Protein 5YLG (pdb70)

Foldseek 3Di:
DDKDFDAPPDFLVVLQVVLVHDSVVQVVQAPNDDRVDDDGGDMGDDD/DKDFDDPPDALCVLQVVQVHDSVVQCVQAVPDDRVDDDGGDMGDPHD/DKDFDAPPDALVVLCVVLVHDSVVQCVQPPPDDRVDDDGGDMGDRD/DDKDFDDPPDFLVVLQVVVVHDSVQQCVQVPPDDRVDDDGGDMGDPHD

Sequence (188 aa):
CTTYTIKSGDTCYAISQARGISLSDFESWNAGIDCNNLQIGQVVCVSTTYTIKSGDTCYAISQQARGISLSDFESSWNAGIDCNNLQIGQVVCVSKTTYTIKSGDTCYAISQARGISLSSDFESWNAGIDCNNLQIGQVVCVSCTTYTIKSSGDTCYAISQARGISSLSDFESWNAGIDCNNLQIGQVVCVSK

Radius of gyration: 17.96 Å; Cα contacts (8 Å, |Δi|>4): 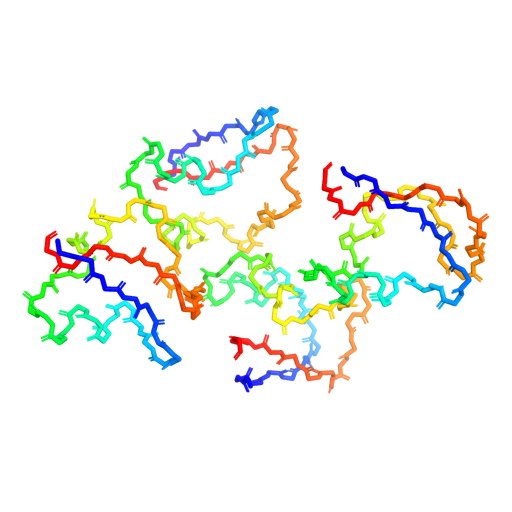359; chains: 4; bounding box: 36×34×57 Å

Structure (mmCIF, N/CA/C/O backbone):
data_5YLG
#
_entry.id   5YLG
#
_cell.length_a   38.839
_cell.length_b   50.125
_cell.length_c   92.362
_cell.angle_alpha   90.00
_cell.angle_beta   90.00
_cell.angle_gamma   90.00
#
_symmetry.space_group_name_H-M   'P 21 21 21'
#
loop_
_entity.id
_entity.type
_entity.pdbx_description
1 polymer 'Chitinase A'
2 non-polymer 'ZINC ION'
3 non-polymer 1,2-ETHANEDIOL
4 water water
#
loop_
_atom_site.group_PDB
_atom_site.id
_atom_site.type_symbol
_atom_site.label_atom_id
_atom_site.label_alt_id
_atom_site.label_comp_id
_atom_site.label_asym_id
_atom_site.label_entity_id
_atom_site.label_seq_id
_atom_site.pdbx_PDB_ins_code
_atom_site.Cartn_x
_atom_site.Cartn_y
_atom_site.Cartn_z
_atom_site.occupancy
_atom_site.B_iso_or_equiv
_atom_site.auth_seq_id
_atom_site.auth_comp_id
_atom_site.auth_asym_id
_atom_site.auth_atom_id
_atom_site.pdbx_PDB_model_num
ATOM 1 N N . CYS A 1 2 ? -7.708 -7.546 13.197 1.00 33.11 2 CYS A N 1
ATOM 2 C CA . CYS A 1 2 ? -6.876 -8.632 12.624 1.00 28.07 2 CYS A CA 1
ATOM 3 C C . CYS A 1 2 ? -5.463 -8.091 12.349 1.00 22.73 2 CYS A C 1
ATOM 4 O O . CYS A 1 2 ? -5.340 -7.088 11.673 1.00 30.79 2 CYS A O 1
ATOM 7 N N . THR A 1 3 ? -4.458 -8.742 12.913 1.00 21.73 3 THR A N 1
ATOM 8 C CA . THR A 1 3 ? -3.092 -8.562 12.394 1.00 18.25 3 THR A CA 1
ATOM 9 C C . THR A 1 3 ? -2.941 -9.156 10.994 1.00 17.77 3 THR A C 1
ATOM 10 O O . THR A 1 3 ? -3.134 -10.372 10.771 1.00 16.64 3 THR A O 1
ATOM 14 N N . THR A 1 4 ? -2.553 -8.335 10.065 1.00 13.85 4 THR A N 1
ATOM 15 C CA . THR A 1 4 ? -2.345 -8.748 8.685 1.00 14.30 4 THR A CA 1
ATOM 16 C C . THR A 1 4 ? -0.938 -9.200 8.333 1.00 12.66 4 THR A C 1
ATOM 17 O O . THR A 1 4 ? 0.061 -8.846 8.947 1.00 13.04 4 THR A O 1
ATOM 21 N N . TYR A 1 5 ? -0.863 -10.091 7.330 1.00 10.76 5 TYR A N 1
ATOM 22 C CA . TYR A 1 5 ? 0.369 -10.666 6.772 1.00 9.72 5 TYR A CA 1
ATOM 23 C C . TYR A 1 5 ? 0.187 -10.800 5.309 1.00 10.30 5 TYR A C 1
ATOM 24 O O . TYR A 1 5 ? -0.891 -11.231 4.853 1.00 10.10 5 TYR A O 1
ATOM 33 N N . THR A 1 6 ? 1.196 -10.502 4.510 1.00 9.21 6 THR A N 1
ATOM 34 C CA . THR A 1 6 ? 1.116 -10.619 3.041 1.00 9.56 6 THR A CA 1
ATOM 35 C C . THR A 1 6 ? 1.867 -11.845 2.530 1.00 9.19 6 THR A C 1
ATOM 36 O O . THR A 1 6 ? 3.037 -12.086 2.842 1.00 9.91 6 THR A O 1
ATOM 40 N N . ILE A 1 7 ? 1.171 -12.705 1.811 1.00 8.43 7 ILE A N 1
ATOM 41 C CA . ILE A 1 7 ? 1.722 -13.966 1.268 1.00 10.42 7 ILE A CA 1
ATOM 42 C C . ILE A 1 7 ? 2.914 -13.652 0.351 1.00 9.65 7 ILE A C 1
ATOM 43 O O . ILE A 1 7 ? 2.798 -12.886 -0.629 1.00 11.37 7 ILE A O 1
ATOM 48 N N . LYS A 1 8 ? 3.994 -14.384 0.566 1.00 12.76 8 LYS A N 1
ATOM 49 C CA . LYS A 1 8 ? 5.230 -14.290 -0.269 1.00 13.42 8 LYS A CA 1
ATOM 50 C C . LYS A 1 8 ? 5.482 -15.706 -0.861 1.00 13.96 8 LYS A C 1
ATOM 51 O O . LYS A 1 8 ? 4.890 -16.691 -0.464 1.00 12.80 8 LYS A O 1
ATOM 53 N N . SER A 1 9 ? 6.391 -15.748 -1.843 1.00 15.72 9 SER A N 1
ATOM 54 C CA . SER A 1 9 ? 6.754 -16.972 -2.526 1.00 17.78 9 SER A CA 1
ATOM 55 C C . SER A 1 9 ? 7.040 -18.125 -1.595 1.00 14.40 9 SER A C 1
ATOM 56 O O . SER A 1 9 ? 7.865 -18.022 -0.717 1.00 15.70 9 SER A O 1
ATOM 59 N N . GLY A 1 10 ? 6.350 -19.233 -1.823 1.00 13.96 10 GLY A N 1
ATOM 60 C CA . GLY A 1 10 ? 6.630 -20.410 -1.043 1.00 15.87 10 GLY A CA 1
ATOM 61 C C . GLY A 1 10 ? 5.894 -20.527 0.268 1.00 14.02 10 GLY A C 1
ATOM 62 O O . GLY A 1 10 ? 5.930 -21.536 0.903 1.00 14.85 10 GLY A O 1
ATOM 63 N N . ASP A 1 11 ? 5.223 -19.450 0.713 1.00 11.72 11 ASP A N 1
ATOM 64 C CA . ASP A 1 11 ? 4.471 -19.528 1.935 1.00 11.06 11 ASP A CA 1
ATOM 65 C C . ASP A 1 11 ? 3.330 -20.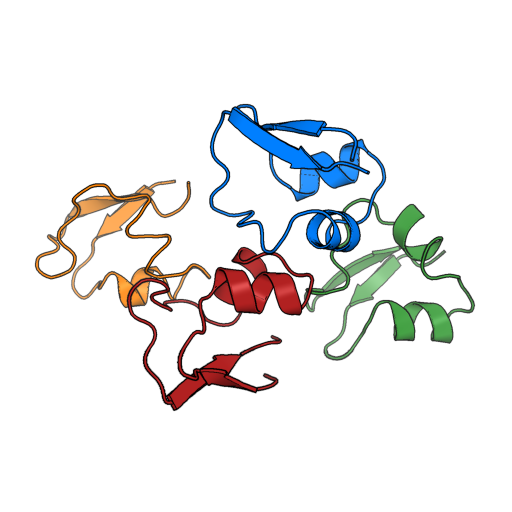571 1.820 1.00 11.06 11 ASP A C 1
ATOM 66 O O . ASP A 1 11 ? 2.690 -20.769 0.796 1.00 12.43 11 ASP A O 1
ATOM 71 N N . THR A 1 12 ? 3.062 -21.154 2.952 1.00 10.56 12 THR A N 1
ATOM 72 C CA . THR A 1 12 ? 1.872 -22.068 3.049 1.00 10.18 12 THR A CA 1
ATOM 73 C C . THR A 1 12 ? 1.098 -21.632 4.300 1.00 10.26 12 THR A C 1
ATOM 74 O O . THR A 1 12 ? 1.630 -21.069 5.265 1.00 10.23 12 THR A O 1
ATOM 78 N N . CYS A 1 13 ? -0.202 -21.972 4.341 1.00 9.68 13 CYS A N 1
ATOM 79 C CA . CYS A 1 13 ? -0.965 -21.722 5.561 1.00 9.35 13 CYS A CA 1
ATOM 80 C C . CYS A 1 13 ? -0.460 -22.473 6.727 1.00 9.01 13 CYS A C 1
ATOM 81 O O . CYS A 1 13 ? -0.420 -21.940 7.842 1.00 9.44 13 CYS A O 1
ATOM 84 N N . TYR A 1 14 ? -0.022 -23.737 6.546 1.00 9.97 14 TYR A N 1
ATOM 85 C CA . TYR A 1 14 ? 0.551 -24.502 7.627 1.00 10.05 14 TYR A CA 1
ATOM 86 C C . TYR A 1 14 ? 1.804 -23.806 8.186 1.00 11.12 14 TYR A C 1
ATOM 87 O O . TYR A 1 14 ? 1.936 -23.641 9.387 1.00 11.42 14 TYR A O 1
ATOM 96 N N . ALA A 1 15 ? 2.685 -23.374 7.281 1.00 11.77 15 ALA A N 1
ATOM 97 C CA . ALA A 1 15 ? 3.926 -22.816 7.786 1.00 11.75 15 ALA A CA 1
ATOM 98 C C . ALA A 1 15 ? 3.749 -21.497 8.439 1.00 11.62 15 ALA A C 1
ATOM 99 O O . ALA A 1 15 ? 4.363 -21.178 9.490 1.00 12.29 15 ALA A O 1
ATOM 101 N N . ILE A 1 16 ? 2.818 -20.649 7.970 1.00 10.81 16 ILE A N 1
ATOM 102 C CA . ILE A 1 16 ? 2.451 -19.404 8.622 1.00 11.38 16 ILE A CA 1
ATOM 103 C C . ILE A 1 16 ? 1.926 -19.682 10.023 1.00 11.26 16 ILE A C 1
ATOM 104 O O . ILE A 1 16 ? 2.293 -19.008 11.032 1.00 13.92 16 ILE A O 1
ATOM 109 N N . SER A 1 17 ? 1.025 -20.662 10.111 1.00 11.40 17 SER A N 1
ATOM 110 C CA . SER A 1 17 ? 0.442 -20.986 11.397 1.00 11.84 17 SER A CA 1
ATOM 111 C C . SER A 1 17 ? 1.513 -21.504 12.382 1.00 12.10 17 SER A C 1
ATOM 112 O O . SER A 1 17 ? 1.594 -21.056 13.545 1.00 12.12 17 SER A O 1
ATOM 115 N N . GLN A 1 18 ? 2.325 -22.445 11.934 1.00 12.34 18 GLN A N 1
ATOM 116 C CA . GLN A 1 18 ? 3.422 -23.072 12.756 1.00 14.32 18 GLN A CA 1
ATOM 117 C C . GLN A 1 18 ? 4.337 -21.937 13.239 1.00 16.17 18 GLN A C 1
ATOM 118 O O . GLN A 1 18 ? 4.640 -21.963 14.435 1.00 17.75 18 GLN A O 1
ATOM 120 N N . ALA A 1 19 ? 4.746 -21.002 12.367 1.00 14.73 19 ALA A N 1
ATOM 121 C CA . ALA A 1 19 ? 5.670 -19.918 12.724 1.00 17.74 19 ALA A CA 1
ATOM 122 C C . ALA A 1 19 ? 5.129 -19.065 13.793 1.00 20.08 19 ALA A C 1
ATOM 123 O O . ALA A 1 19 ? 5.900 -18.574 14.620 1.00 19.66 19 ALA A O 1
ATOM 125 N N . ARG A 1 20 ? 3.821 -18.883 13.844 1.00 18.03 20 ARG A N 1
ATOM 126 C CA . ARG A 1 20 ? 3.152 -18.019 14.796 1.00 18.30 20 ARG A CA 1
ATOM 127 C C . ARG A 1 20 ? 2.610 -18.721 16.000 1.00 16.35 20 ARG A C 1
ATOM 128 O O . ARG A 1 20 ? 2.054 -18.078 16.888 1.00 17.35 20 ARG A O 1
ATOM 130 N N . GLY A 1 21 ? 2.781 -20.029 16.023 1.00 16.29 21 GLY A N 1
ATOM 131 C CA . GLY A 1 21 ? 2.329 -20.793 17.149 1.00 16.13 21 GLY A CA 1
ATOM 132 C C . GLY A 1 21 ? 0.857 -20.862 17.251 1.00 17.50 21 GLY A C 1
ATOM 133 O O . GLY A 1 21 ? 0.320 -20.922 18.360 1.00 20.65 21 GLY A O 1
ATOM 134 N N . ILE A 1 22 ? 0.183 -20.873 16.118 1.00 15.68 22 ILE A N 1
ATOM 135 C CA . ILE A 1 22 ? -1.282 -20.973 16.122 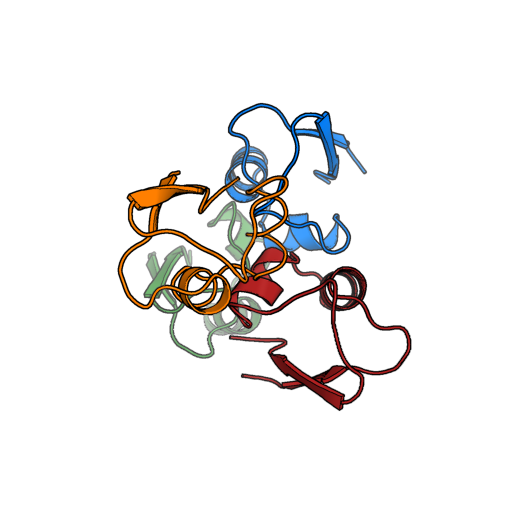1.00 17.10 22 ILE A CA 1
ATOM 136 C C . ILE A 1 22 ? -1.700 -22.255 15.437 1.00 16.24 22 ILE A C 1
ATOM 137 O O . ILE A 1 22 ? -0.971 -22.827 14.664 1.00 13.04 22 ILE A O 1
ATOM 142 N N . SER A 1 23 ? -2.904 -22.713 15.715 1.00 12.42 23 SER A N 1
ATOM 143 C CA . SER A 1 23 ? -3.440 -23.844 14.966 1.00 11.25 23 SER A CA 1
ATOM 144 C C . SER A 1 23 ? -3.805 -23.384 13.546 1.00 10.15 23 SER A C 1
ATOM 145 O O . SER A 1 23 ? -4.262 -22.280 13.323 1.00 9.12 23 SER A O 1
ATOM 148 N N . LEU A 1 24 ? -3.701 -24.302 12.577 1.00 8.97 24 LEU A N 1
ATOM 149 C CA . LEU A 1 24 ? -4.234 -24.055 11.231 1.00 8.72 24 LEU A CA 1
ATOM 150 C C . LEU A 1 24 ? -5.766 -23.902 11.232 1.00 8.22 24 LEU A C 1
ATOM 151 O O . LEU A 1 24 ? -6.298 -23.086 10.494 1.00 8.17 24 LEU A O 1
ATOM 156 N N . SER A 1 25 ? -6.454 -24.608 12.125 1.00 8.62 25 SER A N 1
ATOM 157 C CA . SER A 1 25 ? -7.889 -24.405 12.227 1.00 9.00 25 SER A CA 1
ATOM 158 C C . SER A 1 25 ? -8.254 -23.003 12.761 1.00 8.78 25 SER A C 1
ATOM 159 O O . SER A 1 25 ? -9.158 -22.385 12.220 1.00 9.87 25 SER A O 1
ATOM 162 N N . ASP A 1 26 ? -7.496 -22.482 13.717 1.00 8.46 26 ASP A N 1
ATOM 163 C CA . ASP A 1 26 ? -7.769 -21.151 14.174 1.00 8.86 26 ASP A CA 1
ATOM 164 C C . ASP A 1 26 ? -7.513 -20.170 13.024 1.00 9.28 26 ASP A C 1
ATOM 165 O O . ASP A 1 26 ? -8.302 -19.251 12.761 1.00 8.49 26 ASP A O 1
ATOM 170 N N . PHE A 1 27 ? -6.390 -20.329 12.351 1.00 8.62 27 PHE A N 1
ATOM 171 C CA . PHE A 1 27 ? -6.088 -19.488 11.213 1.00 8.89 27 PHE A CA 1
ATOM 172 C C . PHE A 1 27 ? -7.184 -19.512 10.191 1.00 8.00 27 PHE A C 1
ATOM 173 O O . PHE A 1 27 ? -7.611 -18.489 9.672 1.00 9.21 27 PHE A O 1
ATOM 181 N N . GLU A 1 28 ? -7.695 -20.676 9.862 1.00 9.06 28 GLU A N 1
ATOM 182 C CA . GLU A 1 28 ? -8.754 -20.734 8.936 1.00 9.34 28 GLU A CA 1
ATOM 183 C C . GLU A 1 28 ? -10.013 -19.992 9.398 1.00 9.90 28 GLU A C 1
ATOM 184 O O . GLU A 1 28 ? -10.675 -19.318 8.619 1.00 10.48 28 GLU A O 1
ATOM 190 N N . SER A 1 29 ? -10.299 -20.074 10.702 1.00 11.45 29 SER A N 1
ATOM 191 C CA . SER A 1 29 ? -11.478 -19.420 11.268 1.00 12.17 29 SER A CA 1
ATOM 192 C C . SER A 1 29 ? -11.378 -17.912 11.152 1.00 12.15 29 SER A C 1
ATOM 193 O O . SER A 1 29 ? -12.425 -17.211 11.146 1.00 13.59 29 SER A O 1
ATOM 196 N N . TRP A 1 30 ? -10.195 -17.372 11.034 1.00 11.12 30 TRP A N 1
ATOM 197 C CA . TRP A 1 30 ? -9.977 -15.944 10.878 1.00 12.09 30 TRP A CA 1
ATOM 198 C C . TRP A 1 30 ? -9.853 -15.515 9.421 1.00 12.07 30 TRP A C 1
ATOM 199 O O . TRP A 1 30 ? -9.704 -14.338 9.107 1.00 13.59 30 TRP A O 1
ATOM 210 N N . ASN A 1 31 ? -9.979 -16.442 8.446 1.00 10.33 31 ASN A N 1
ATOM 211 C CA . ASN A 1 31 ? -9.719 -16.241 7.067 1.00 11.73 31 ASN A CA 1
ATOM 212 C C . ASN A 1 31 ? -10.774 -16.744 6.093 1.00 17.96 31 ASN A C 1
ATOM 213 O O . ASN A 1 31 ? -10.465 -17.208 5.021 1.00 22.18 31 ASN A O 1
ATOM 218 N N . ALA A 1 32 ? -12.041 -16.573 6.445 1.00 16.82 32 ALA A N 1
ATOM 219 C CA . ALA A 1 32 ? -13.212 -16.689 5.579 1.00 21.43 32 ALA A CA 1
ATOM 220 C C . ALA A 1 32 ? -13.074 -17.615 4.355 1.00 18.72 32 ALA A C 1
ATOM 221 O O . ALA A 1 32 ? -13.102 -17.210 3.156 1.00 20.91 32 ALA A O 1
ATOM 223 N N . GLY A 1 33 ? -12.949 -18.939 4.601 1.00 19.88 33 GLY A N 1
ATOM 224 C CA . GLY A 1 33 ? -12.908 -19.920 3.499 1.00 19.56 33 GLY A CA 1
ATOM 225 C C . GLY A 1 33 ? -11.708 -19.841 2.557 1.00 18.08 33 GLY A C 1
ATOM 226 O O . GLY A 1 33 ? -11.757 -20.312 1.400 1.00 23.66 33 GLY A O 1
ATOM 227 N N . ILE A 1 34 ? -10.619 -19.224 3.051 1.00 14.91 34 ILE A N 1
ATOM 228 C CA . ILE A 1 34 ? -9.331 -19.110 2.303 1.00 12.92 34 ILE A CA 1
ATOM 229 C C . ILE A 1 34 ? -9.045 -20.394 1.586 1.00 12.98 34 ILE A C 1
ATOM 230 O O . ILE A 1 34 ? -9.283 -21.489 2.184 1.00 15.93 34 ILE A O 1
ATOM 235 N N . ASP A 1 35 ? -8.467 -20.330 0.370 1.00 10.76 35 ASP A N 1
ATOM 236 C CA . ASP A 1 35 ? -8.082 -21.520 -0.320 1.00 10.29 35 ASP A CA 1
ATOM 237 C C . ASP A 1 35 ? -6.606 -21.714 -0.117 1.00 9.50 35 ASP A C 1
ATOM 238 O O . ASP A 1 35 ? -5.775 -21.122 -0.858 1.00 10.12 35 ASP A O 1
ATOM 243 N N . CYS A 1 36 ? -6.224 -22.498 0.884 1.00 9.08 36 CYS A N 1
ATOM 244 C CA . CYS A 1 36 ? -4.821 -22.705 1.167 1.00 10.06 36 CYS A CA 1
ATOM 245 C C . CYS A 1 36 ? -4.096 -23.476 0.134 1.00 11.48 36 CYS A C 1
ATOM 246 O O . CYS A 1 36 ? -2.863 -23.429 0.046 1.00 11.42 36 CYS A O 1
ATOM 249 N N . ASN A 1 37 ? -4.763 -24.117 -0.838 1.00 9.00 37 ASN A N 1
ATOM 250 C CA . ASN A 1 37 ? -3.992 -24.748 -1.920 1.00 9.41 37 ASN A CA 1
ATOM 251 C C . ASN A 1 37 ? -3.830 -23.862 -3.120 1.00 10.31 37 ASN A C 1
ATOM 252 O O . ASN A 1 37 ? -3.341 -24.260 -4.183 1.00 9.60 37 ASN A O 1
ATOM 257 N N . ASN A 1 38 ? -4.288 -22.597 -3.032 1.00 9.39 38 ASN A N 1
ATOM 258 C CA . ASN A 1 38 ? -4.301 -21.693 -4.206 1.00 9.95 38 ASN A CA 1
ATOM 259 C C . ASN A 1 38 ? -3.983 -20.247 -3.730 1.00 10.12 38 ASN A C 1
ATOM 260 O O . ASN A 1 38 ? -4.590 -19.331 -4.188 1.00 11.58 38 ASN A O 1
ATOM 265 N N . LEU A 1 39 ? -3.010 -20.173 -2.828 1.00 10.30 39 LEU A N 1
ATOM 266 C CA . LEU A 1 39 ? -2.570 -18.844 -2.303 1.00 10.42 39 LEU A CA 1
ATOM 267 C C . LEU A 1 39 ? -1.879 -18.098 -3.441 1.00 11.88 39 LEU A C 1
ATOM 268 O O . LEU A 1 39 ? -1.248 -18.690 -4.251 1.00 13.21 39 LEU A O 1
ATOM 273 N N . GLN A 1 40 ? -2.074 -16.786 -3.425 1.00 13.92 40 GLN A N 1
ATOM 274 C CA . GLN A 1 40 ? -1.470 -15.888 -4.464 1.00 15.81 40 GLN A CA 1
ATOM 275 C C . GLN A 1 40 ? -0.422 -15.042 -3.754 1.00 14.05 40 GLN A C 1
ATOM 276 O O . GLN A 1 40 ? -0.642 -14.574 -2.670 1.00 13.58 40 GLN A O 1
ATOM 282 N N . ILE A 1 41 ? 0.715 -14.805 -4.399 1.00 14.69 41 ILE A N 1
ATOM 283 C CA . ILE A 1 41 ? 1.697 -13.857 -3.851 1.00 16.75 41 ILE A CA 1
ATOM 284 C C . ILE A 1 41 ? 1.014 -12.521 -3.820 1.00 12.99 41 ILE A C 1
ATOM 285 O O . ILE A 1 41 ? 0.366 -12.097 -4.747 1.00 12.48 41 ILE A O 1
ATOM 290 N N . GLY A 1 42 ? 1.094 -11.836 -2.666 1.00 11.50 42 GLY A N 1
ATOM 291 C CA . GLY A 1 42 ? 0.375 -10.569 -2.437 1.00 13.00 42 GLY A CA 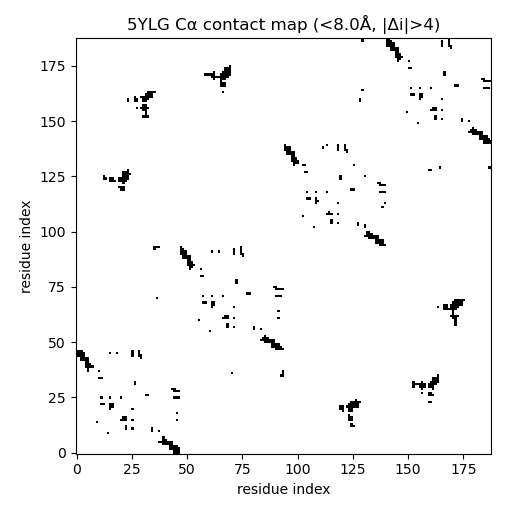1
ATOM 292 C C . GLY A 1 42 ? -0.926 -10.694 -1.738 1.00 13.36 42 GLY A C 1
ATOM 293 O O . GLY A 1 42 ? -1.507 -9.719 -1.322 1.00 13.64 42 GLY A O 1
ATOM 294 N N . GLN A 1 43 ? -1.474 -11.888 -1.620 1.00 10.99 43 GLN A N 1
ATOM 295 C CA . GLN A 1 43 ? -2.700 -12.045 -0.906 1.00 10.63 43 GLN A CA 1
ATOM 296 C C . GLN A 1 43 ? -2.531 -11.662 0.572 1.00 11.07 43 GLN A C 1
ATOM 297 O O . GLN A 1 43 ? -1.448 -11.943 1.152 1.00 10.44 43 GLN A O 1
ATOM 303 N N . VAL A 1 44 ? -3.521 -11.113 1.223 1.00 9.01 44 VAL A N 1
ATOM 304 C CA . VAL A 1 44 ? -3.430 -10.682 2.565 1.00 10.07 44 VAL A CA 1
ATOM 305 C C . VAL A 1 44 ? -4.270 -11.615 3.455 1.00 10.53 44 VAL A C 1
ATOM 306 O O . VAL A 1 44 ? -5.433 -11.908 3.145 1.00 12.44 44 VAL A O 1
ATOM 310 N N . VAL A 1 45 ? -3.650 -12.099 4.528 1.00 9.50 45 VAL A N 1
ATOM 311 C CA . VAL A 1 45 ? -4.332 -12.988 5.495 1.00 10.67 45 VAL A CA 1
ATOM 312 C C . VAL A 1 45 ? -4.282 -12.441 6.871 1.00 11.27 45 VAL A C 1
ATOM 313 O O . VAL A 1 45 ? -3.451 -11.587 7.190 1.00 11.80 45 VAL A O 1
ATOM 317 N N . CYS A 1 46 ? -5.140 -12.900 7.738 1.00 10.92 46 CYS A N 1
ATOM 318 C CA . CYS A 1 46 ? -5.119 -12.614 9.147 1.00 12.08 46 CYS A CA 1
ATOM 319 C C . CYS A 1 46 ? -4.386 -13.608 9.936 1.00 13.28 46 CYS A C 1
ATOM 320 O O . CYS A 1 46 ? -4.620 -14.824 9.804 1.00 12.61 46 CYS A O 1
ATOM 323 N N . VAL A 1 47 ? -3.491 -13.123 10.808 1.00 14.43 47 VAL A N 1
ATOM 324 C CA . VAL A 1 47 ? -2.723 -13.993 11.639 1.00 14.07 47 VAL A CA 1
ATOM 325 C C . VAL A 1 47 ? -3.031 -13.810 13.193 1.00 14.68 47 VAL A C 1
ATOM 326 O O . VAL A 1 47 ? -2.339 -14.380 13.981 1.00 20.85 47 VAL A O 1
ATOM 330 N N . SER A 1 48 ? -4.090 -13.109 13.496 1.00 19.70 48 SER A N 1
ATOM 331 C CA . SER A 1 48 ? -4.634 -13.078 14.875 1.00 21.34 48 SER A CA 1
ATOM 332 C C . SER A 1 48 ? -6.034 -12.619 14.712 1.00 23.67 48 SER A C 1
ATOM 333 O O . SER A 1 48 ? -6.558 -12.483 13.602 1.00 27.81 48 SER A O 1
ATOM 336 N N . THR B 1 3 ? 4.182 -27.764 -9.918 1.00 21.95 3 THR B N 1
ATOM 337 C CA . THR B 1 3 ? 4.465 -29.242 -10.089 1.00 18.95 3 THR B CA 1
ATOM 338 C C . THR B 1 3 ? 3.702 -29.662 -11.334 1.00 20.06 3 THR B C 1
ATOM 339 O O . THR B 1 3 ? 2.490 -29.420 -11.468 1.00 17.68 3 THR B O 1
ATOM 343 N N . THR B 1 4 ? 4.421 -30.286 -12.236 1.00 18.89 4 THR B N 1
ATOM 344 C CA . THR B 1 4 ? 3.901 -30.681 -13.521 1.00 19.07 4 THR B CA 1
ATOM 345 C C . THR B 1 4 ? 3.519 -32.173 -13.616 1.00 17.79 4 THR B C 1
ATOM 346 O O . THR B 1 4 ? 3.964 -33.032 -12.852 1.00 17.29 4 THR B O 1
ATOM 350 N N . TYR B 1 5 ? 2.594 -32.477 -14.556 1.00 15.79 5 TYR B N 1
ATOM 351 C CA . TYR B 1 5 ? 2.130 -33.809 -14.823 1.00 14.66 5 TYR B CA 1
ATOM 352 C C . TYR B 1 5 ? 2.019 -33.857 -16.370 1.00 14.73 5 TYR B C 1
ATOM 353 O O . TYR B 1 5 ? 1.732 -32.880 -16.997 1.00 16.25 5 TYR B O 1
ATOM 362 N N . THR B 1 6 ? 2.297 -35.003 -16.975 1.00 12.98 6 THR B N 1
ATOM 363 C CA . THR B 1 6 ? 2.133 -35.260 -18.428 1.00 14.42 6 THR B CA 1
ATOM 364 C C . THR B 1 6 ? 0.911 -36.070 -18.758 1.00 12.23 6 THR B C 1
ATOM 365 O O . THR B 1 6 ? 0.716 -37.155 -18.255 1.00 12.47 6 THR B O 1
ATOM 369 N N . ILE B 1 7 ? 0.069 -35.520 -19.626 1.00 14.37 7 ILE B N 1
ATOM 370 C CA . ILE B 1 7 ? -1.108 -36.222 -20.080 1.00 15.03 7 ILE B CA 1
ATOM 371 C C . ILE B 1 7 ? -0.825 -37.570 -20.764 1.00 13.18 7 ILE B C 1
ATOM 372 O O . ILE B 1 7 ? 0.070 -37.594 -21.667 1.00 15.53 7 ILE B O 1
ATOM 377 N N . LYS B 1 8 ? -1.492 -38.615 -20.343 1.00 15.36 8 LYS B N 1
ATOM 378 C CA . LYS B 1 8 ? -1.398 -39.944 -20.961 1.00 18.35 8 LYS B CA 1
ATOM 379 C C . LYS B 1 8 ? -2.693 -40.358 -21.551 1.00 21.33 8 LYS B C 1
ATOM 380 O O . LYS B 1 8 ? -3.762 -39.794 -21.189 1.00 17.62 8 LYS B O 1
ATOM 382 N N . SER B 1 9 ? -2.685 -41.358 -22.424 1.00 21.20 9 SER B N 1
ATOM 383 C CA . SER B 1 9 ? -3.912 -41.813 -23.043 1.00 23.57 9 SER B CA 1
ATOM 384 C C . SER B 1 9 ? -4.975 -42.037 -21.982 1.00 22.55 9 SER B C 1
ATOM 385 O O . SER B 1 9 ? -4.687 -42.698 -20.995 1.00 21.35 9 SER B O 1
ATOM 388 N N . GLY B 1 10 ? -6.207 -41.480 -22.168 1.00 20.73 10 GLY B N 1
ATOM 389 C CA . GLY B 1 10 ? -7.319 -41.790 -21.303 1.00 22.72 10 GLY B CA 1
ATOM 390 C C . GLY B 1 10 ? -7.455 -40.763 -20.150 1.00 18.20 10 GLY B C 1
ATOM 391 O O . GLY B 1 10 ? -8.440 -40.828 -19.417 1.00 21.32 10 GLY B O 1
ATOM 392 N N . ASP B 1 11 ? -6.474 -39.870 -19.955 1.00 16.93 11 ASP B N 1
ATOM 393 C CA . ASP B 1 11 ? -6.552 -38.894 -18.863 1.00 15.41 11 ASP B CA 1
ATOM 394 C C . ASP B 1 11 ? -7.724 -37.940 -19.196 1.00 14.01 11 ASP B C 1
ATOM 395 O O . ASP B 1 11 ? -8.008 -37.589 -20.358 1.00 15.53 11 ASP B O 1
ATOM 400 N N . THR B 1 12 ? -8.371 -37.468 -18.121 1.00 13.24 12 THR B N 1
ATOM 401 C CA . THR B 1 12 ? -9.281 -36.332 -18.206 1.00 12.32 12 THR B CA 1
ATOM 402 C C . THR B 1 12 ? -8.913 -35.335 -17.125 1.00 12.62 12 THR B C 1
ATOM 403 O O . THR B 1 12 ? -8.279 -35.713 -16.105 1.00 11.85 12 THR B O 1
ATOM 407 N N . CYS B 1 13 ? -9.354 -34.109 -17.248 1.00 11.50 13 CYS B N 1
ATOM 408 C CA . CYS B 1 13 ? -9.004 -33.096 -16.222 1.00 11.52 13 CYS B CA 1
ATOM 409 C C . CYS B 1 13 ? -9.696 -33.465 -14.951 1.00 11.06 13 CYS B C 1
ATOM 410 O O . CYS B 1 13 ? -9.112 -33.325 -13.831 1.00 9.00 13 CYS B O 1
ATOM 413 N N . TYR B 1 14 ? -10.927 -33.977 -15.029 1.00 9.12 14 TYR B N 1
ATOM 414 C CA . TYR B 1 14 ? -11.569 -34.435 -13.815 1.00 10.11 14 TYR B CA 1
ATOM 415 C C . TYR B 1 14 ? -10.779 -35.543 -13.116 1.00 10.34 14 TYR B C 1
ATOM 416 O O . TYR B 1 14 ? -10.642 -35.492 -11.887 1.00 10.02 14 TYR B O 1
ATOM 425 N N . ALA B 1 15 ? -10.434 -36.570 -13.865 1.00 10.55 15 ALA B N 1
ATOM 426 C CA . ALA B 1 15 ? -9.744 -37.690 -13.208 1.00 11.48 15 ALA B CA 1
ATOM 427 C C . ALA B 1 15 ? -8.418 -37.275 -12.693 1.00 10.22 15 ALA B C 1
ATOM 428 O O . ALA B 1 15 ? -8.062 -37.756 -11.556 1.00 11.24 15 ALA B O 1
ATOM 430 N N . ILE B 1 16 ? -7.674 -36.404 -13.352 1.00 10.75 16 ILE B N 1
ATOM 431 C CA . ILE B 1 16 ? -6.459 -35.909 -12.777 1.00 10.80 16 ILE B CA 1
ATOM 432 C C . ILE B 1 16 ? -6.640 -35.251 -11.458 1.00 11.35 16 ILE B C 1
ATOM 433 O O . ILE B 1 16 ? -5.921 -35.408 -10.489 1.00 13.42 16 ILE B O 1
ATOM 438 N N . SER B 1 17 ? -7.631 -34.351 -11.413 1.00 10.12 17 SER B N 1
ATOM 439 C CA . SER B 1 17 ? -7.972 -33.630 -10.209 1.00 10.42 17 SER B CA 1
ATOM 440 C C . SER B 1 17 ? -8.440 -34.550 -9.073 1.00 10.81 17 SER B C 1
ATOM 441 O O . SER B 1 17 ? -8.006 -34.412 -7.930 1.00 11.59 17 SER B O 1
ATOM 444 N N . GLN B 1 18 ? -9.373 -35.395 -9.389 1.00 10.52 18 GLN B N 1
ATOM 445 C CA A GLN B 1 18 ? -9.863 -36.369 -8.426 0.80 14.09 18 GLN B CA 1
ATOM 446 C CA B GLN B 1 18 ? -9.860 -36.366 -8.413 0.20 12.01 18 GLN B CA 1
ATOM 447 C C . GLN B 1 18 ? -8.719 -37.186 -7.787 1.00 13.81 18 GLN B C 1
ATOM 448 O O . GLN B 1 18 ? -8.715 -37.435 -6.577 1.00 16.11 18 GLN B O 1
ATOM 459 N N . ALA B 1 19 ? -7.747 -37.588 -8.588 1.00 12.33 19 ALA B N 1
ATOM 460 C CA . ALA B 1 19 ? -6.606 -38.433 -8.157 1.00 14.85 19 ALA B CA 1
ATOM 461 C C . ALA B 1 19 ? -5.700 -37.726 -7.256 1.00 15.43 19 ALA B C 1
ATOM 462 O O . ALA B 1 19 ? -4.964 -38.379 -6.465 1.00 17.21 19 ALA B O 1
ATOM 464 N N . ARG B 1 20 ? -5.683 -36.419 -7.209 1.00 14.43 20 ARG B N 1
ATOM 465 C CA . ARG B 1 20 ? -4.736 -35.611 -6.510 1.00 15.26 20 ARG B CA 1
ATOM 466 C C . ARG B 1 20 ? -5.283 -34.790 -5.411 1.00 14.26 20 ARG B C 1
ATOM 467 O O . ARG B 1 20 ? -4.594 -33.984 -4.828 1.00 16.04 20 ARG B O 1
ATOM 475 N N . GLY B 1 21 ? -6.578 -34.952 -5.096 1.00 14.76 21 GLY B N 1
ATOM 476 C CA . GLY B 1 21 ? -7.139 -34.310 -3.947 1.00 16.02 21 GLY B CA 1
ATOM 477 C C . GLY B 1 21 ? -7.422 -32.861 -4.161 1.00 14.46 21 GLY B C 1
ATOM 478 O O . GLY B 1 21 ? -7.463 -32.085 -3.253 1.00 16.59 21 GLY B O 1
ATOM 479 N N . ILE B 1 22 ? -7.621 -32.472 -5.412 1.00 14.10 22 ILE B N 1
ATOM 480 C CA . ILE B 1 22 ? -7.829 -31.034 -5.735 1.00 13.29 22 ILE B CA 1
ATOM 481 C C . ILE B 1 22 ? -9.142 -30.842 -6.450 1.00 12.01 22 ILE B C 1
ATOM 482 O O . ILE B 1 22 ? -9.728 -31.812 -6.895 1.00 12.20 22 ILE B O 1
ATOM 487 N N . SER B 1 23 ? -9.643 -29.620 -6.521 1.00 10.09 23 SER B N 1
ATOM 488 C CA . SER B 1 23 ? -10.821 -29.398 -7.343 1.00 10.81 23 SER B CA 1
ATOM 489 C C . SER B 1 23 ? -10.484 -29.270 -8.824 1.00 8.71 23 SER B C 1
ATOM 490 O O . SER B 1 23 ? -9.335 -28.907 -9.200 1.00 9.16 23 SER B O 1
ATOM 493 N N . LEU B 1 24 ? -11.440 -29.563 -9.671 1.00 8.21 24 LEU B N 1
ATOM 494 C CA . LEU B 1 24 ? -11.326 -29.265 -11.083 1.00 8.98 24 LEU B CA 1
ATOM 495 C C . LEU B 1 24 ? -11.133 -27.728 -11.279 1.00 8.39 24 LEU B C 1
ATOM 496 O O . LEU B 1 24 ? -10.397 -27.274 -12.147 1.00 9.12 24 LEU B O 1
ATOM 501 N N . SER B 1 25 ? -11.759 -26.879 -10.448 1.00 9.35 25 SER B N 1
ATOM 502 C CA . SER B 1 25 ? -11.590 -25.457 -10.534 1.00 9.40 25 SER B CA 1
ATOM 503 C C . SER B 1 25 ? -10.174 -25.047 -10.147 1.00 9.30 25 SER B C 1
ATOM 504 O O . SER B 1 25 ? -9.621 -24.178 -10.774 1.00 10.94 25 SER B O 1
ATOM 507 N N . ASP B 1 26 ? -9.572 -25.694 -9.194 1.00 9.69 26 ASP B N 1
ATOM 508 C CA . ASP B 1 26 ? -8.144 -25.424 -8.971 1.00 9.99 26 ASP B CA 1
ATOM 509 C C . ASP B 1 26 ? -7.311 -25.757 -10.198 1.00 9.24 26 ASP B C 1
ATOM 510 O O . ASP B 1 26 ? -6.431 -24.986 -10.622 1.00 9.28 26 ASP B O 1
ATOM 515 N N . PHE B 1 27 ? -7.565 -26.924 -10.760 1.00 9.17 27 PHE B N 1
ATOM 516 C CA . PHE B 1 27 ? -6.774 -27.347 -11.938 1.00 9.84 27 PHE B CA 1
ATOM 517 C C . PHE B 1 27 ? -6.910 -26.334 -13.097 1.00 9.83 27 PHE B C 1
ATOM 518 O O . PHE B 1 27 ? -5.921 -25.950 -13.721 1.00 10.58 27 PHE B O 1
ATOM 526 N N . GLU B 1 28 ? -8.120 -25.849 -13.283 1.00 10.41 28 GLU B N 1
ATOM 527 C CA . GLU B 1 28 ? -8.354 -24.834 -14.367 1.00 13.48 28 GLU B CA 1
ATOM 528 C C . GLU B 1 28 ? -7.607 -23.584 -14.017 1.00 13.46 28 GLU B C 1
ATOM 529 O O . GLU B 1 28 ? -7.008 -22.961 -14.914 1.00 14.49 28 GLU B O 1
ATOM 535 N N . SER B 1 29 ? -7.614 -23.143 -12.771 1.00 12.27 29 SER B N 1
ATOM 536 C CA A SER B 1 29 ? -6.953 -21.895 -12.449 0.50 13.39 29 SER B CA 1
ATOM 537 C CA B SER B 1 29 ? -6.943 -21.911 -12.354 0.50 12.43 29 SER B CA 1
ATOM 538 C C . SER B 1 29 ? -5.434 -21.979 -12.634 1.00 13.00 29 SER B C 1
ATOM 539 O O . SER B 1 29 ? -4.771 -20.963 -12.942 1.00 16.05 29 SER B O 1
ATOM 544 N N . TRP B 1 30 ? -4.836 -23.161 -12.519 1.00 11.89 30 TRP B N 1
ATOM 545 C CA . TRP B 1 30 ? -3.396 -23.350 -12.596 1.00 12.50 30 TRP B CA 1
ATOM 546 C C . TRP B 1 30 ? -3.003 -23.633 -14.013 1.00 13.00 30 TRP B C 1
ATOM 547 O O . TRP B 1 30 ? -1.797 -23.756 -14.259 1.00 15.98 30 TRP B O 1
ATOM 558 N N . ASN B 1 31 ? -3.972 -23.791 -14.930 1.00 12.02 31 ASN B N 1
ATOM 559 C CA . ASN B 1 31 ? -3.718 -24.169 -16.339 1.00 13.40 31 ASN B CA 1
ATOM 560 C C . ASN B 1 31 ? -4.473 -23.258 -17.276 1.00 17.37 31 ASN B C 1
ATOM 561 O O . ASN B 1 31 ? -5.318 -23.690 -18.009 1.00 19.18 31 ASN B O 1
ATOM 566 N N . ALA B 1 32 ? -4.123 -21.976 -17.124 1.00 23.41 32 ALA B N 1
ATOM 567 C CA . ALA B 1 32 ? -4.498 -20.915 -18.010 1.00 30.29 32 ALA B CA 1
ATOM 568 C C . ALA B 1 32 ? -4.778 -21.391 -19.418 1.00 27.74 32 ALA B C 1
ATOM 569 O O . ALA B 1 32 ? -3.951 -22.019 -20.153 1.00 25.36 32 ALA B O 1
ATOM 571 N N . GLY B 1 33 ? -6.044 -21.233 -19.737 1.00 30.43 33 GLY B N 1
ATOM 572 C CA . GLY B 1 33 ? -6.430 -21.479 -21.075 1.00 27.28 33 GLY B CA 1
ATOM 573 C C . GLY B 1 33 ? -6.249 -22.870 -21.581 1.00 26.98 33 GLY B C 1
ATOM 574 O O . GLY B 1 33 ? -6.397 -23.118 -22.792 1.00 25.96 33 GLY B O 1
ATOM 575 N N . ILE B 1 34 ? -5.939 -23.823 -20.674 1.00 23.62 34 ILE B N 1
ATOM 576 C CA . ILE B 1 34 ? -5.858 -25.270 -21.065 1.00 21.03 34 ILE B CA 1
ATOM 577 C C . ILE B 1 34 ? -7.254 -25.701 -21.676 1.00 14.98 34 ILE B C 1
ATOM 578 O O . ILE B 1 34 ? -8.269 -25.146 -21.271 1.00 18.60 34 ILE B O 1
ATOM 583 N N . ASP B 1 35 ? -7.265 -26.618 -22.693 1.00 15.24 35 ASP B N 1
ATOM 584 C CA . ASP B 1 35 ? -8.618 -27.053 -23.207 1.00 12.74 35 ASP B CA 1
ATOM 585 C C . ASP B 1 35 ? -8.935 -28.481 -22.707 1.00 12.79 35 ASP B C 1
ATOM 586 O O . ASP B 1 35 ? -8.510 -29.463 -23.274 1.00 12.99 35 ASP B O 1
ATOM 591 N N . CYS B 1 36 ? -9.698 -28.570 -21.661 1.00 12.29 36 CYS B N 1
ATOM 592 C CA . CYS B 1 36 ? -9.973 -29.845 -21.020 1.00 11.84 36 CYS B CA 1
ATOM 593 C C . CYS B 1 36 ? -10.718 -30.793 -21.895 1.00 14.20 36 CYS B C 1
ATOM 594 O O . CYS B 1 36 ? -10.636 -32.015 -21.766 1.00 15.49 36 CYS B O 1
ATOM 597 N N . ASN B 1 37 ? -11.479 -30.280 -22.869 1.00 11.77 37 ASN B N 1
ATOM 598 C CA . ASN B 1 37 ? -12.206 -31.192 -23.758 1.00 12.23 37 ASN B CA 1
ATOM 599 C C . ASN B 1 37 ? -11.426 -31.592 -25.018 1.00 11.95 37 ASN B C 1
ATOM 600 O O . ASN B 1 37 ? -11.963 -32.334 -25.838 1.00 13.06 37 ASN B O 1
ATOM 605 N N . ASN B 1 38 ? -10.138 -31.235 -25.045 1.00 12.22 38 ASN B N 1
ATOM 606 C CA . ASN B 1 38 ? -9.273 -31.631 -26.178 1.00 12.24 38 ASN B CA 1
ATOM 607 C C . ASN B 1 38 ? -7.831 -31.835 -25.763 1.00 13.24 38 ASN B C 1
ATOM 608 O O . ASN B 1 38 ? -6.920 -31.360 -26.403 1.00 13.66 38 ASN B O 1
ATOM 613 N N . LEU B 1 39 ? -7.627 -32.556 -24.663 1.00 13.05 39 LEU B N 1
ATOM 614 C CA . LEU B 1 39 ? -6.278 -32.773 -24.163 1.00 14.60 39 LEU B CA 1
ATOM 615 C C . LEU B 1 39 ? -5.487 -33.636 -25.165 1.00 15.27 39 LEU B C 1
ATOM 616 O O . LEU B 1 39 ? -6.009 -34.458 -25.879 1.00 15.60 39 LEU B O 1
ATOM 621 N N . GLN B 1 40 ? -4.178 -33.416 -25.166 1.00 18.23 40 GLN B N 1
ATOM 622 C CA . GLN B 1 40 ? -3.301 -34.187 -26.083 1.00 18.76 40 GLN B CA 1
ATOM 623 C C . GLN B 1 40 ? -2.295 -35.015 -25.264 1.00 18.13 40 GLN B C 1
ATOM 624 O O . GLN B 1 40 ? -1.715 -34.497 -24.284 1.00 18.91 40 GLN B O 1
ATOM 630 N N . ILE B 1 41 ? -2.065 -36.235 -25.715 1.00 19.41 41 ILE B N 1
ATOM 631 C CA . ILE B 1 41 ? -1.020 -37.042 -25.074 1.00 19.31 41 ILE B CA 1
ATOM 632 C C . ILE B 1 41 ? 0.274 -36.290 -25.196 1.00 21.22 41 ILE B C 1
ATOM 633 O O . ILE B 1 41 ? 0.616 -35.718 -26.243 1.00 20.00 41 ILE B O 1
ATOM 638 N N . GLY B 1 42 ? 1.048 -36.284 -24.096 1.00 16.39 42 GLY B N 1
ATOM 639 C CA . GLY B 1 42 ? 2.258 -35.560 -24.018 1.00 16.69 42 GLY B CA 1
ATOM 640 C C . GLY B 1 42 ? 2.236 -34.120 -23.577 1.00 16.68 42 GLY B C 1
ATOM 641 O O . GLY B 1 42 ? 3.254 -33.500 -23.300 1.00 16.53 42 GLY B O 1
ATOM 642 N N . GLN B 1 43 ? 1.027 -33.490 -23.521 1.00 16.69 43 GLN B N 1
ATOM 643 C CA . GLN B 1 43 ? 0.948 -32.168 -22.993 1.00 16.88 43 GLN B CA 1
ATOM 644 C C . GLN B 1 43 ? 1.305 -32.127 -21.506 1.00 16.95 43 GLN B C 1
ATOM 645 O O . GLN B 1 43 ? 0.943 -33.042 -20.802 1.00 15.64 43 GLN B O 1
ATOM 651 N N . VAL B 1 44 ? 1.928 -31.054 -21.101 1.00 17.79 44 VAL B N 1
ATOM 652 C CA . VAL B 1 44 ? 2.400 -30.837 -19.729 1.00 17.90 44 VAL B CA 1
ATOM 653 C C . VAL B 1 44 ? 1.452 -29.833 -19.024 1.00 18.71 44 VAL B C 1
ATOM 654 O O . VAL B 1 44 ? 1.196 -28.730 -19.553 1.00 20.47 44 VAL B O 1
ATOM 658 N N . VAL B 1 45 ? 0.932 -30.296 -17.890 1.00 15.98 45 VAL B N 1
ATOM 659 C CA . VAL B 1 45 ? -0.024 -29.484 -17.131 1.00 16.83 45 VAL B CA 1
ATOM 660 C C . VAL B 1 45 ? 0.448 -29.251 -15.689 1.00 18.63 45 VAL B C 1
ATOM 661 O O . VAL B 1 45 ? 1.291 -30.004 -15.171 1.00 19.36 45 VAL B O 1
ATOM 665 N N . CYS B 1 46 ? 0.010 -28.210 -15.017 1.00 16.23 46 CYS B N 1
ATOM 666 C CA . CYS B 1 46 ? 0.259 -28.021 -13.587 1.00 14.01 46 CYS B CA 1
ATOM 667 C C . CYS B 1 46 ? -0.761 -28.805 -12.730 1.00 13.11 46 CYS B C 1
ATOM 668 O O . CYS B 1 46 ? -1.971 -28.684 -12.946 1.00 13.65 46 CYS B O 1
ATOM 671 N N . VAL B 1 47 ? -0.276 -29.425 -11.668 1.00 12.14 47 VAL B N 1
ATOM 672 C CA . VAL B 1 47 ? -1.042 -30.092 -10.685 1.00 13.24 47 VAL B CA 1
ATOM 673 C C . VAL B 1 47 ? -0.873 -29.542 -9.238 1.00 13.82 47 VAL B C 1
ATOM 674 O O . VAL B 1 47 ? -1.410 -30.119 -8.279 1.00 17.43 47 VAL B O 1
ATOM 678 N N . SER B 1 48 ? -0.296 -28.359 -9.203 1.00 14.81 48 SER B N 1
AT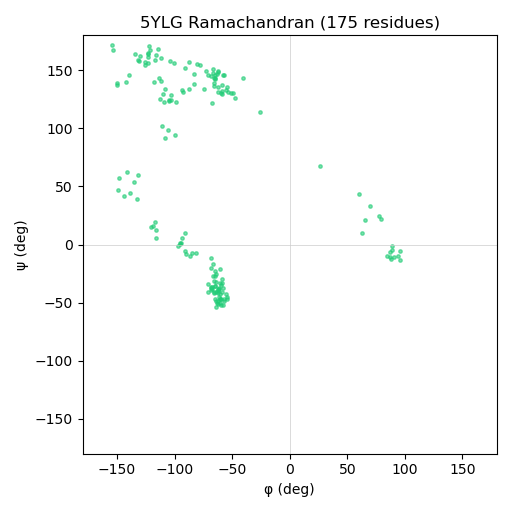OM 679 C CA . SER B 1 48 ? -0.193 -27.585 -7.938 1.00 16.93 48 SER B CA 1
ATOM 680 C C . SER B 1 48 ? -0.120 -26.141 -8.375 1.00 18.08 48 SER B C 1
ATOM 681 O O . SER B 1 48 ? 0.041 -25.861 -9.537 1.00 22.27 48 SER B O 1
ATOM 684 N N . LYS B 1 49 ? -0.289 -25.216 -7.418 1.00 18.04 49 LYS B N 1
ATOM 685 C CA . LYS B 1 49 ? -0.125 -23.789 -7.652 1.00 22.72 49 LYS B CA 1
ATOM 686 C C . LYS B 1 49 ? 1.383 -23.539 -7.866 1.00 24.34 49 LYS B C 1
ATOM 687 O O . LYS B 1 49 ? 1.609 -22.678 -8.681 1.00 29.80 49 LYS B O 1
ATOM 689 N N . THR C 1 3 ? 4.633 -36.819 24.586 1.00 29.05 3 THR C N 1
ATOM 690 C CA . THR C 1 3 ? 3.827 -38.116 24.433 1.00 25.15 3 THR C CA 1
ATOM 691 C C . THR C 1 3 ? 3.125 -38.082 23.060 1.00 26.28 3 THR C C 1
ATOM 692 O O . THR C 1 3 ? 2.307 -37.170 22.828 1.00 25.06 3 THR C O 1
ATOM 696 N N . THR C 1 4 ? 3.432 -38.970 22.130 1.00 20.65 4 THR C N 1
ATOM 697 C CA . THR C 1 4 ? 2.819 -38.985 20.792 1.00 20.95 4 THR C CA 1
ATOM 698 C C . THR C 1 4 ? 1.505 -39.818 20.840 1.00 18.93 4 THR C C 1
ATOM 699 O O . THR C 1 4 ? 1.291 -40.729 21.691 1.00 19.08 4 THR C O 1
ATOM 703 N N . TYR C 1 5 ? 0.652 -39.525 19.886 1.00 14.46 5 TYR C N 1
ATOM 704 C CA . TYR C 1 5 ? -0.590 -40.237 19.683 1.00 13.18 5 TYR C CA 1
ATOM 705 C C . TYR C 1 5 ? -0.920 -40.194 18.180 1.00 11.84 5 TYR C C 1
ATOM 706 O O . TYR C 1 5 ? -0.733 -39.221 17.535 1.00 12.08 5 TYR C O 1
ATOM 715 N N . THR C 1 6 ? -1.368 -41.285 17.555 1.00 10.89 6 THR C N 1
ATOM 716 C CA . THR C 1 6 ? -1.687 -41.395 16.183 1.00 10.78 6 THR C CA 1
ATOM 717 C C . THR C 1 6 ? -3.193 -41.269 15.986 1.00 11.72 6 THR C C 1
ATOM 718 O O . THR C 1 6 ? -3.987 -42.013 16.603 1.00 12.83 6 THR C O 1
ATOM 722 N N . ILE C 1 7 ? -3.627 -40.315 15.191 1.00 11.05 7 ILE C N 1
ATOM 723 C CA . ILE C 1 7 ? -5.028 -40.004 14.982 1.00 11.21 7 ILE C CA 1
ATOM 724 C C . ILE C 1 7 ? -5.754 -41.187 14.363 1.00 11.30 7 ILE C C 1
ATOM 725 O O . ILE C 1 7 ? -5.281 -41.817 13.368 1.00 12.50 7 ILE C O 1
ATOM 730 N N . LYS C 1 8 ? -6.955 -41.518 14.867 1.00 11.69 8 LYS C N 1
ATOM 731 C CA . LYS C 1 8 ? -7.864 -42.576 14.359 1.00 14.01 8 LYS C CA 1
ATOM 732 C C . LYS C 1 8 ? -9.076 -41.920 13.772 1.00 13.21 8 LYS C C 1
ATOM 733 O O . LYS C 1 8 ? -9.332 -40.773 14.011 1.00 13.48 8 LYS C O 1
ATOM 739 N N . SER C 1 9 ? -9.802 -42.683 12.907 1.00 14.87 9 SER C N 1
ATOM 740 C CA . SER C 1 9 ? -11.030 -42.248 12.347 1.00 16.39 9 SER C CA 1
ATOM 741 C C . SER C 1 9 ? -11.964 -41.765 13.495 1.00 15.59 9 SER C C 1
ATOM 742 O O . SER C 1 9 ? -12.126 -42.460 14.496 1.00 19.86 9 SER C O 1
ATOM 745 N N . GLY C 1 10 ? -12.510 -40.618 13.351 1.00 15.80 10 GLY C N 1
ATOM 746 C CA . GLY C 1 10 ? -13.423 -40.261 14.472 1.00 16.81 10 GLY C CA 1
ATOM 747 C C . GLY C 1 10 ? -12.825 -39.506 15.638 1.00 14.81 10 GLY C C 1
ATOM 748 O O . GLY C 1 10 ? -13.556 -38.863 16.344 1.00 14.61 10 GLY C O 1
ATOM 749 N N . ASP C 1 11 ? -11.518 -39.393 15.693 1.00 12.48 11 ASP C N 1
ATOM 750 C CA . ASP C 1 11 ? -10.955 -38.487 16.680 1.00 11.70 11 ASP C CA 1
ATOM 751 C C . ASP C 1 11 ? -11.199 -37.066 16.323 1.00 10.17 11 ASP C C 1
ATOM 752 O O . ASP C 1 11 ? -11.289 -36.661 15.139 1.00 12.03 11 ASP C O 1
ATOM 757 N N . THR C 1 12 ? -11.397 -36.236 17.365 1.00 10.91 12 THR C N 1
ATOM 758 C CA . THR C 1 12 ? -11.556 -34.830 17.235 1.00 11.19 12 THR C CA 1
ATOM 759 C C . THR C 1 12 ? -10.631 -34.212 18.268 1.00 10.73 12 THR C C 1
ATOM 760 O O . THR C 1 12 ? -10.235 -34.828 19.252 1.00 10.70 12 THR C O 1
ATOM 764 N N . CYS C 1 13 ? -10.257 -32.922 18.073 1.00 10.53 13 CYS C N 1
ATOM 765 C CA . CYS C 1 13 ? -9.466 -32.240 19.050 1.00 11.25 13 CYS C CA 1
ATOM 766 C C . CYS C 1 13 ? -10.220 -32.160 20.403 1.00 11.94 13 CYS C C 1
ATOM 767 O O . CYS C 1 13 ? -9.560 -32.308 21.446 1.00 11.45 13 CYS C O 1
ATOM 770 N N . TYR C 1 14 ? -11.548 -31.936 20.325 1.00 11.08 14 TYR C N 1
ATOM 771 C CA . TYR C 1 14 ? -12.356 -31.934 21.571 1.00 13.62 14 TYR C CA 1
ATOM 772 C C . TYR C 1 14 ? -12.241 -33.286 22.243 1.00 12.53 14 TYR C C 1
ATOM 773 O O . TYR C 1 14 ? -12.016 -33.385 23.514 1.00 15.34 14 TYR C O 1
ATOM 782 N N . ALA C 1 15 ? -12.452 -34.363 21.524 1.00 12.90 15 ALA C N 1
ATOM 783 C CA . ALA C 1 15 ? -12.508 -35.690 22.187 1.00 14.20 15 ALA C CA 1
ATOM 784 C C . ALA C 1 15 ? -11.145 -36.108 22.742 1.00 14.78 15 ALA C C 1
ATOM 785 O O . ALA C 1 15 ? -11.054 -36.720 23.847 1.00 16.78 15 ALA C O 1
ATOM 787 N N . ILE C 1 16 ? -10.032 -35.788 22.039 1.00 14.34 16 ILE C N 1
ATOM 788 C CA . ILE C 1 16 ? -8.665 -36.082 22.464 1.00 13.84 16 ILE C CA 1
ATOM 789 C C . ILE C 1 16 ? -8.395 -35.329 23.734 1.00 17.15 16 ILE C C 1
ATOM 790 O O . ILE C 1 16 ? -7.821 -35.865 24.701 1.00 16.93 16 ILE C O 1
ATOM 795 N N . SER C 1 17 ? -8.705 -34.061 23.681 1.00 16.18 17 SER C N 1
ATOM 796 C CA . SER C 1 17 ? -8.513 -33.183 24.802 1.00 17.10 17 SER C CA 1
ATOM 797 C C . SER C 1 17 ? -9.265 -33.653 26.035 1.00 15.48 17 SER C C 1
ATOM 798 O O . SER C 1 17 ? -8.635 -33.723 27.136 1.00 18.76 17 SER C O 1
ATOM 801 N N . GLN C 1 18 ? -10.574 -33.915 25.896 1.00 15.63 18 GLN C N 1
ATOM 802 C CA . GLN C 1 18 ? -11.457 -34.370 27.011 1.00 15.94 18 GLN C CA 1
ATOM 803 C C . GLN C 1 18 ? -10.934 -35.722 27.527 1.00 19.58 18 GLN C C 1
ATOM 804 O O . GLN C 1 18 ? -10.784 -35.909 28.789 1.00 22.47 18 GLN C O 1
ATOM 806 N N . ALA C 1 19 ? -10.591 -36.654 26.642 1.00 19.24 19 ALA C N 1
ATOM 807 C CA . ALA C 1 19 ? -10.059 -37.952 27.135 1.00 20.50 19 ALA C CA 1
ATOM 808 C C . ALA C 1 19 ? -8.825 -37.858 27.990 1.00 21.95 19 ALA C C 1
ATOM 809 O O . ALA C 1 19 ? -8.688 -38.571 28.979 1.00 26.17 19 ALA C O 1
ATOM 811 N N . ARG C 1 20 ? -7.944 -36.941 27.643 1.00 21.37 20 ARG C N 1
ATOM 812 C CA . ARG C 1 20 ? -6.685 -36.751 28.275 1.00 22.05 20 ARG C CA 1
ATOM 813 C C . ARG C 1 20 ? -6.588 -35.731 29.347 1.00 21.23 20 ARG C C 1
ATOM 814 O O . ARG C 1 20 ? -5.478 -35.580 29.923 1.00 26.30 20 ARG C O 1
ATOM 822 N N . GLY C 1 21 ? -7.716 -35.057 29.646 1.00 20.67 21 GLY C N 1
ATOM 823 C CA . GLY C 1 21 ? -7.729 -34.023 30.687 1.00 18.98 21 GLY C CA 1
ATOM 824 C C . GLY C 1 21 ? -6.746 -32.898 30.349 1.00 23.27 21 GLY C C 1
ATOM 825 O O . GLY C 1 21 ? -5.973 -32.464 31.196 1.00 22.42 21 GLY C O 1
ATOM 826 N N . ILE C 1 22 ? -6.732 -32.454 29.083 1.00 16.89 22 ILE C N 1
ATOM 827 C CA . ILE C 1 22 ? -5.916 -31.251 28.712 1.00 17.14 22 ILE C CA 1
ATOM 828 C C . ILE C 1 22 ? -6.854 -30.233 28.027 1.00 15.73 22 ILE C C 1
ATOM 829 O O . ILE C 1 22 ? -7.855 -30.615 27.492 1.00 14.27 22 ILE C O 1
ATOM 834 N N . SER C 1 23 ? -6.541 -28.958 28.075 1.00 15.28 23 SER C N 1
ATOM 835 C CA . SER C 1 23 ? -7.348 -28.019 27.425 1.00 15.16 23 SER C CA 1
ATOM 836 C C . SER C 1 23 ? -7.060 -28.024 25.944 1.00 14.21 23 SER C C 1
ATOM 837 O O . SER C 1 23 ? -5.973 -28.458 25.530 1.00 15.02 23 SER C O 1
ATOM 840 N N . LEU C 1 24 ? -8.033 -27.619 25.177 1.00 13.79 24 LEU C N 1
ATOM 841 C CA . LEU C 1 24 ? -7.922 -27.572 23.736 1.00 13.36 24 LEU C CA 1
ATOM 842 C C . LEU C 1 24 ? -6.801 -26.581 23.343 1.00 13.86 24 LEU C C 1
ATOM 843 O O . LEU C 1 24 ? -5.938 -26.842 22.506 1.00 12.51 24 LEU C O 1
ATOM 848 N N . SER C 1 25 ? -6.715 -25.436 24.004 1.00 12.41 25 SER C N 1
ATOM 849 C CA A SER C 1 25 ? -5.645 -24.491 23.696 0.80 13.36 25 SER C CA 1
ATOM 850 C CA B SER C 1 25 ? -5.639 -24.441 23.774 0.20 11.59 25 SER C CA 1
ATOM 851 C C . SER C 1 25 ? -4.257 -25.040 24.047 1.00 12.31 25 SER C C 1
ATOM 852 O O . SER C 1 25 ? -3.252 -24.867 23.312 1.00 12.88 25 SER C O 1
ATOM 857 N N . ASP C 1 26 ? -4.204 -25.807 25.143 1.00 12.91 26 ASP C N 1
ATOM 858 C CA . ASP C 1 26 ? -2.978 -26.486 25.411 1.00 13.28 26 ASP C CA 1
ATOM 859 C C . ASP C 1 26 ? -2.563 -27.494 24.340 1.00 12.28 26 ASP C C 1
ATOM 860 O O . ASP C 1 26 ? -1.357 -27.579 23.922 1.00 12.13 26 ASP C O 1
ATOM 865 N N . PHE C 1 27 ? -3.539 -28.342 23.963 1.00 11.95 27 PHE C N 1
ATOM 866 C CA . PHE C 1 27 ? -3.297 -29.309 22.903 1.00 11.90 27 PHE C CA 1
ATOM 867 C C . PHE C 1 27 ? -2.821 -28.620 21.608 1.00 11.40 27 PHE C C 1
ATOM 868 O O . PHE C 1 27 ? -1.809 -29.029 20.999 1.00 11.47 27 PHE C O 1
ATOM 876 N N . GLU C 1 28 ? -3.430 -27.491 21.230 1.00 10.05 28 GLU C N 1
ATOM 877 C CA . GLU C 1 28 ? -2.951 -26.699 20.088 1.00 11.17 28 GLU C CA 1
ATOM 878 C C . GLU C 1 28 ? -1.525 -26.200 20.295 1.00 12.13 28 GLU C C 1
ATOM 879 O O . GLU C 1 28 ? -0.711 -26.248 19.363 1.00 11.75 28 GLU C O 1
ATOM 885 N N . SER C 1 29 ? -1.211 -25.734 21.499 1.00 11.89 29 SER C N 1
ATOM 886 C CA . SER C 1 29 ? 0.146 -25.202 21.770 1.00 12.29 29 SER C CA 1
ATOM 887 C C . SER C 1 29 ? 1.210 -26.215 21.531 1.00 12.86 29 SER C C 1
ATOM 888 O O . SER C 1 29 ? 2.322 -25.885 21.162 1.00 14.28 29 SER C O 1
ATOM 891 N N . TRP C 1 30 ? 0.886 -27.469 21.795 1.00 12.08 30 TRP C N 1
ATOM 892 C CA . TRP C 1 30 ? 1.846 -28.591 21.620 1.00 11.63 30 TRP C CA 1
ATOM 893 C C . TRP C 1 30 ? 1.931 -29.043 20.191 1.00 11.65 30 TRP C C 1
ATOM 894 O O . TRP C 1 30 ? 2.741 -29.896 19.913 1.00 13.28 30 TRP C O 1
ATOM 905 N N . ASN C 1 31 ? 1.063 -28.506 19.310 1.00 10.29 31 ASN C N 1
ATOM 906 C CA . ASN C 1 31 ? 0.962 -28.984 17.961 1.00 10.54 31 ASN C CA 1
ATOM 907 C C . ASN C 1 31 ? 0.751 -27.819 17.056 1.00 11.24 31 ASN C C 1
ATOM 908 O O . ASN C 1 31 ? -0.257 -27.725 16.327 1.00 10.81 31 ASN C O 1
ATOM 913 N N . ALA C 1 32 ? 1.705 -26.895 16.983 1.00 12.93 32 ALA C N 1
ATOM 914 C CA . ALA C 1 32 ? 1.518 -25.750 16.167 1.00 12.82 32 ALA C CA 1
ATOM 915 C C . ALA C 1 32 ? 1.181 -26.105 14.751 1.00 12.01 32 ALA C C 1
ATOM 916 O O . ALA C 1 32 ? 1.801 -27.013 14.196 1.00 12.92 32 ALA C O 1
ATOM 918 N N . GLY C 1 33 ? 0.201 -25.457 14.135 1.00 11.61 33 GLY C N 1
ATOM 919 C CA . GLY C 1 33 ? -0.120 -25.767 12.810 1.00 12.36 33 GLY C CA 1
ATOM 920 C C . GLY C 1 33 ? -1.153 -26.880 12.667 1.00 12.55 33 GLY C C 1
ATOM 921 O O . GLY C 1 33 ? -1.548 -27.211 11.546 1.00 13.20 33 GLY C O 1
ATOM 922 N N . ILE C 1 34 ? -1.627 -27.474 13.770 1.00 10.45 34 ILE C N 1
ATOM 923 C CA . ILE C 1 34 ? -2.625 -28.534 13.659 1.00 10.10 34 ILE C CA 1
ATOM 924 C C . ILE C 1 34 ? -3.923 -27.985 13.084 1.00 9.69 34 ILE C C 1
ATOM 925 O O . ILE C 1 34 ? -4.330 -26.853 13.357 1.00 9.23 34 ILE C O 1
ATOM 930 N N . ASP C 1 35 ? -4.581 -28.799 12.259 1.00 8.88 35 ASP C N 1
ATOM 931 C CA . ASP C 1 35 ? -5.901 -28.413 11.686 1.00 8.96 35 ASP C CA 1
ATOM 932 C C . ASP C 1 35 ? -6.976 -29.252 12.354 1.00 8.58 35 ASP C C 1
ATOM 933 O O . ASP C 1 35 ? -7.299 -30.355 11.860 1.00 9.17 35 ASP C O 1
ATOM 938 N N . CYS C 1 36 ? -7.574 -28.787 13.432 1.00 9.38 36 CYS C N 1
ATOM 939 C CA . CYS C 1 36 ? -8.638 -29.535 14.137 1.00 9.63 36 CYS C CA 1
ATOM 940 C C . CYS C 1 36 ? -9.845 -29.806 13.292 1.00 11.93 36 CYS C C 1
ATOM 941 O O . CYS C 1 36 ? -10.587 -30.737 13.601 1.00 12.73 36 CYS C O 1
ATOM 944 N N . ASN C 1 37 ? -10.097 -29.052 12.208 1.00 9.96 37 ASN C N 1
ATOM 945 C CA . ASN C 1 37 ? -11.273 -29.358 11.378 1.00 10.26 37 ASN C CA 1
ATOM 946 C C . ASN C 1 37 ? -10.966 -30.220 10.211 1.00 11.37 37 ASN C C 1
ATOM 947 O O . ASN C 1 37 ? -11.869 -30.572 9.401 1.00 11.64 37 ASN C O 1
ATOM 952 N N . ASN C 1 38 ? -9.696 -30.636 10.070 1.00 9.94 38 ASN C N 1
ATOM 953 C CA . ASN C 1 38 ? -9.362 -31.650 9.057 1.00 9.47 38 ASN C CA 1
ATOM 954 C C . ASN C 1 38 ? -8.222 -32.527 9.467 1.00 9.73 38 ASN C C 1
ATOM 955 O O . ASN C 1 38 ? -7.236 -32.688 8.741 1.00 10.78 38 ASN C O 1
ATOM 960 N N . LEU C 1 39 ? -8.424 -33.179 10.640 1.00 9.67 39 LEU C N 1
ATOM 961 C CA . LEU C 1 39 ? -7.424 -34.139 11.087 1.00 9.71 39 LEU C CA 1
ATOM 962 C C . LEU C 1 39 ? -7.353 -35.362 10.113 1.00 10.83 39 LEU C C 1
ATOM 963 O O . LEU C 1 39 ? -8.364 -35.752 9.617 1.00 12.99 39 LEU C O 1
ATOM 968 N N . GLN C 1 40 ? -6.180 -35.828 9.928 1.00 12.92 40 GLN C N 1
ATOM 969 C CA . GLN C 1 40 ? -6.033 -36.994 9.015 1.00 14.31 40 GLN C CA 1
ATOM 970 C C . GLN C 1 40 ? -5.718 -38.264 9.754 1.00 12.24 40 GLN C C 1
ATOM 971 O O . GLN C 1 40 ? -4.933 -38.247 10.710 1.00 13.52 40 GLN C O 1
ATOM 977 N N . ILE C 1 41 ? -6.439 -39.311 9.367 1.00 12.59 41 ILE C N 1
ATOM 978 C CA . ILE C 1 41 ? -6.122 -40.601 9.954 1.00 13.53 41 ILE C CA 1
ATOM 979 C C . ILE C 1 41 ? -4.660 -40.942 9.739 1.00 14.73 41 ILE C C 1
ATOM 980 O O . ILE C 1 41 ? -4.133 -40.826 8.590 1.00 15.34 41 ILE C O 1
ATOM 985 N N . GLY C 1 42 ? -4.054 -41.374 10.802 1.00 12.47 42 GLY C N 1
ATOM 986 C CA . GLY C 1 42 ? -2.614 -41.609 10.836 1.00 13.87 42 GLY C CA 1
ATOM 987 C C . GLY C 1 42 ? -1.652 -40.505 11.124 1.00 15.12 42 GLY C C 1
ATOM 988 O O . GLY C 1 42 ? -0.501 -40.687 11.323 1.00 16.08 42 GLY C O 1
ATOM 989 N N . GLN C 1 43 ? -2.174 -39.289 11.146 1.00 14.54 43 GLN C N 1
ATOM 990 C CA . GLN C 1 43 ? -1.406 -38.201 11.631 1.00 16.15 43 GLN C CA 1
ATOM 991 C C . GLN C 1 43 ? -0.909 -38.391 13.010 1.00 14.38 43 GLN C C 1
ATOM 992 O O . GLN C 1 43 ? -1.615 -38.940 13.865 1.00 12.63 43 GLN C O 1
ATOM 998 N N . VAL C 1 44 ? 0.263 -37.902 13.362 1.00 14.74 44 VAL C N 1
ATOM 999 C CA . VAL C 1 44 ? 0.864 -38.109 14.635 1.00 15.97 44 VAL C CA 1
ATOM 1000 C C . VAL C 1 44 ? 0.899 -36.751 15.356 1.00 16.84 44 VAL C C 1
ATOM 1001 O O . VAL C 1 44 ? 1.383 -35.747 14.809 1.00 17.12 44 VAL C O 1
ATOM 1005 N N . VAL C 1 45 ? 0.346 -36.698 16.551 1.00 12.37 45 VAL C N 1
ATOM 1006 C CA . VAL C 1 45 ? 0.279 -35.484 17.392 1.00 12.41 45 VAL C CA 1
ATOM 1007 C C . VAL C 1 45 ? 0.896 -35.645 18.729 1.00 15.77 45 VAL C C 1
ATOM 1008 O O . VAL C 1 45 ? 1.032 -36.749 19.248 1.00 15.58 45 VAL C O 1
ATOM 1012 N N . CYS C 1 46 ? 1.165 -34.570 19.429 1.00 14.54 46 CYS C N 1
ATOM 1013 C CA . CYS C 1 46 ? 1.550 -34.588 20.807 1.00 15.18 46 CYS C CA 1
ATOM 1014 C C . CYS C 1 46 ? 0.405 -34.427 21.832 1.00 16.88 46 CYS C C 1
ATOM 1015 O O . CYS C 1 46 ? -0.389 -33.467 21.696 1.00 13.51 46 CYS C O 1
ATOM 1018 N N . VAL C 1 47 ? 0.316 -35.243 22.876 1.00 17.10 47 VAL C N 1
ATOM 1019 C CA . VAL C 1 47 ? -0.753 -35.167 23.866 1.00 19.77 47 VAL C CA 1
ATOM 1020 C C . VAL C 1 47 ? -0.396 -34.880 25.352 1.00 20.26 47 VAL C C 1
ATOM 1021 O O . VAL C 1 47 ? -1.245 -35.045 26.242 1.00 23.49 47 VAL C O 1
ATOM 1025 N N . SER C 1 48 ? 0.797 -34.419 25.531 1.00 24.41 48 SER C N 1
ATOM 1026 C CA . SER C 1 48 ? 1.241 -33.872 26.821 1.00 21.06 48 SER C CA 1
ATOM 1027 C C . SER C 1 48 ? 2.291 -32.810 26.523 1.00 26.54 48 SER C C 1
ATOM 1028 O O . SER C 1 48 ? 2.883 -32.732 25.434 1.00 23.85 48 SER C O 1
ATOM 1031 N N . CYS D 1 2 ? -19.008 -39.722 4.440 1.00 28.88 2 CYS D N 1
ATOM 1032 C CA . CYS D 1 2 ? -18.750 -38.326 4.851 1.00 22.51 2 CYS D CA 1
ATOM 1033 C C . CYS D 1 2 ? -20.074 -37.743 5.327 1.00 22.49 2 CYS D C 1
ATOM 1034 O O . CYS D 1 2 ? -21.146 -38.326 4.972 1.00 21.81 2 CYS D O 1
ATOM 1037 N N . THR D 1 3 ? -20.044 -36.642 6.071 1.00 17.69 3 THR D N 1
ATOM 1038 C CA . THR D 1 3 ? -21.274 -35.866 6.336 1.00 17.59 3 THR D CA 1
ATOM 1039 C C . THR D 1 3 ? -21.620 -35.100 5.062 1.00 15.42 3 THR D C 1
ATOM 1040 O O . THR D 1 3 ? -20.759 -34.469 4.402 1.00 15.02 3 THR D O 1
ATOM 1044 N N . THR D 1 4 ? -22.861 -35.130 4.660 1.00 14.32 4 THR D N 1
ATOM 1045 C CA . THR D 1 4 ? -23.327 -34.617 3.363 1.00 14.94 4 THR D CA 1
ATOM 1046 C C . THR D 1 4 ? -24.042 -33.246 3.529 1.00 13.77 4 THR D C 1
ATOM 1047 O O . THR D 1 4 ? -24.549 -32.873 4.599 1.00 15.37 4 THR D O 1
ATOM 1051 N N . TYR D 1 5 ? -24.079 -32.529 2.423 1.00 11.87 5 TYR D N 1
ATOM 1052 C CA . TYR D 1 5 ? -24.750 -31.222 2.355 1.00 12.19 5 TYR D CA 1
ATOM 1053 C C . TYR D 1 5 ? -25.220 -31.103 0.918 1.00 12.17 5 TYR D C 1
ATOM 1054 O O . TYR D 1 5 ? -24.519 -31.491 -0.021 1.00 10.93 5 TYR D O 1
ATOM 1063 N N . THR D 1 6 ? -26.426 -30.596 0.673 1.00 12.81 6 THR D N 1
ATOM 1064 C CA . THR D 1 6 ? -26.976 -30.498 -0.652 1.00 12.18 6 THR D CA 1
ATOM 1065 C C . THR D 1 6 ? -27.020 -29.010 -1.096 1.00 12.03 6 THR D C 1
ATOM 1066 O O . THR D 1 6 ? -27.504 -28.112 -0.388 1.00 12.50 6 THR D O 1
ATOM 1070 N N . IL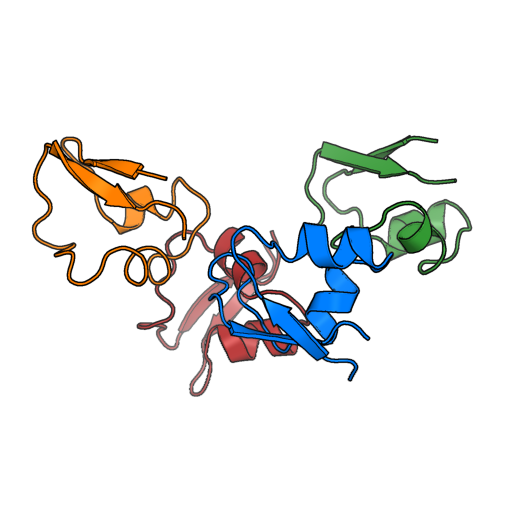E D 1 7 ? -26.351 -28.770 -2.213 1.00 11.70 7 ILE D N 1
ATOM 1071 C CA . ILE D 1 7 ? -26.244 -27.422 -2.789 1.00 12.21 7 ILE D CA 1
ATOM 1072 C C . ILE D 1 7 ? -27.637 -26.833 -2.969 1.00 12.33 7 ILE D C 1
ATOM 1073 O O . ILE D 1 7 ? -28.489 -27.464 -3.539 1.00 12.76 7 ILE D O 1
ATOM 1078 N N . LYS D 1 8 ? -27.818 -25.605 -2.511 1.00 12.23 8 LYS D N 1
ATOM 1079 C CA . LYS D 1 8 ? -29.066 -24.823 -2.806 1.00 13.83 8 LYS D CA 1
ATOM 1080 C C . LYS D 1 8 ? -28.760 -23.553 -3.474 1.00 14.04 8 LYS D C 1
ATOM 1081 O O . LYS D 1 8 ? -27.605 -23.120 -3.582 1.00 13.66 8 LYS D O 1
ATOM 1087 N N . SER D 1 9 ? -29.823 -22.888 -3.936 1.00 15.62 9 SER D N 1
ATOM 1088 C CA A SER D 1 9 ? -29.654 -21.626 -4.584 0.70 16.12 9 SER D CA 1
ATOM 1089 C CA B SER D 1 9 ? -29.698 -21.588 -4.569 0.30 15.69 9 SER D CA 1
ATOM 1090 C C . SER D 1 9 ? -28.905 -20.641 -3.672 1.00 14.02 9 SER D C 1
ATOM 1091 O O . SER D 1 9 ? -29.151 -20.529 -2.454 1.00 15.24 9 SER D O 1
ATOM 1096 N N . GLY D 1 10 ? -27.912 -19.981 -4.275 1.00 14.85 10 GLY D N 1
ATOM 1097 C CA . GLY D 1 10 ? -27.175 -18.998 -3.559 1.00 13.96 10 GLY D CA 1
ATOM 1098 C C . GLY D 1 10 ? -25.869 -19.514 -2.944 1.00 15.54 10 GLY D C 1
ATOM 1099 O O . GLY D 1 10 ? -25.169 -18.766 -2.314 1.00 16.46 10 GLY D O 1
ATOM 1100 N N . ASP D 1 11 ? -25.587 -20.821 -3.024 1.00 14.60 11 ASP D N 1
ATOM 1101 C CA . ASP D 1 11 ? -24.387 -21.372 -2.439 1.00 13.53 11 ASP D CA 1
ATOM 1102 C C . ASP D 1 11 ? -23.161 -21.225 -3.325 1.00 11.77 11 ASP D C 1
ATOM 1103 O O . ASP D 1 11 ? -23.250 -21.296 -4.531 1.00 12.23 11 ASP D O 1
ATOM 1108 N N . THR D 1 12 ? -22.009 -21.048 -2.711 1.00 10.66 12 THR D N 1
ATOM 1109 C CA . THR D 1 12 ? -20.718 -21.136 -3.410 1.00 9.86 12 THR D CA 1
ATOM 1110 C C . THR D 1 12 ? -19.808 -21.979 -2.526 1.00 10.35 12 THR D C 1
ATOM 1111 O O . THR D 1 12 ? -19.947 -22.095 -1.318 1.00 10.14 12 THR D O 1
ATOM 1115 N N . CYS D 1 13 ? -18.729 -22.441 -3.151 1.00 10.31 13 CYS D N 1
ATOM 1116 C CA . CYS D 1 13 ? -17.718 -23.176 -2.379 1.00 11.73 13 CYS D CA 1
ATOM 1117 C C . CYS D 1 13 ? -17.084 -22.348 -1.309 1.00 11.18 13 CYS D C 1
ATOM 1118 O O . CYS D 1 13 ? -16.918 -22.792 -0.169 1.00 10.91 13 CYS D O 1
ATOM 1121 N N . TYR D 1 14 ? -16.789 -21.080 -1.565 1.00 11.15 14 TYR D N 1
ATOM 1122 C CA . TYR D 1 14 ? -16.245 -20.240 -0.526 1.00 12.56 14 TYR D CA 1
ATOM 1123 C C . TYR D 1 14 ? -17.204 -19.921 0.575 1.00 13.06 14 TYR D C 1
ATOM 1124 O O . TYR D 1 14 ? -16.776 -19.903 1.727 1.00 14.55 14 TYR D O 1
ATOM 1133 N N . ALA D 1 15 ? -18.462 -19.689 0.233 1.00 12.68 15 ALA D N 1
ATOM 1134 C CA . ALA D 1 15 ? -19.436 -19.431 1.293 1.00 14.03 15 ALA D CA 1
ATOM 1135 C C . ALA D 1 15 ? -19.633 -20.664 2.173 1.00 13.04 15 ALA D C 1
ATOM 1136 O O . ALA D 1 15 ? -19.757 -20.524 3.383 1.00 14.34 15 ALA D O 1
ATOM 1138 N N . ILE D 1 16 ? -19.692 -21.891 1.609 1.00 13.15 16 ILE D N 1
ATOM 1139 C CA . ILE D 1 16 ? -19.800 -23.128 2.424 1.00 13.70 16 ILE D CA 1
ATOM 1140 C C . ILE D 1 16 ? -18.553 -23.351 3.272 1.00 13.29 16 ILE D C 1
ATOM 1141 O O . ILE D 1 16 ? -18.653 -23.588 4.492 1.00 12.86 16 ILE D O 1
ATOM 1146 N N . SER D 1 17 ? -17.408 -22.995 2.745 1.00 12.24 17 SER D N 1
ATOM 1147 C CA . SER D 1 17 ? -16.148 -23.158 3.514 1.00 12.23 17 SER D CA 1
ATOM 1148 C C . SER D 1 17 ? -16.052 -22.139 4.683 1.00 14.20 17 SER D C 1
ATOM 1149 O O . SER D 1 17 ? -15.763 -22.455 5.862 1.00 12.88 17 SER D O 1
ATOM 1152 N N . GLN D 1 18 ? -16.470 -20.905 4.370 1.00 13.92 18 GLN D N 1
ATOM 1153 C CA . GLN D 1 18 ? -16.476 -19.891 5.463 1.00 16.32 18 GLN D CA 1
ATOM 1154 C C . GLN D 1 18 ? -17.479 -20.312 6.543 1.00 15.67 18 GLN D C 1
ATOM 1155 O O . GLN D 1 18 ? -17.167 -20.185 7.743 1.00 17.00 18 GLN D O 1
ATOM 1161 N N . ALA D 1 19 ? -18.623 -20.816 6.177 1.00 16.48 19 ALA D N 1
ATOM 1162 C CA . ALA D 1 19 ? -19.586 -21.114 7.193 1.00 18.55 19 ALA D CA 1
ATOM 1163 C C . ALA D 1 19 ? -19.201 -22.229 8.131 1.00 20.86 19 ALA D C 1
ATOM 1164 O O . ALA D 1 19 ? -19.627 -22.266 9.303 1.00 23.41 19 ALA D O 1
ATOM 1166 N N . ARG D 1 20 ? -18.385 -23.133 7.659 1.00 19.16 20 ARG D N 1
ATOM 1167 C CA . ARG D 1 20 ? -17.907 -24.202 8.472 1.00 19.06 20 ARG D CA 1
ATOM 1168 C C . ARG D 1 20 ? -16.599 -23.862 9.193 1.00 19.34 20 ARG D C 1
ATOM 1169 O O . ARG D 1 20 ? -16.098 -24.755 9.842 1.00 20.80 20 ARG D O 1
ATOM 1171 N N . GLY D 1 21 ? -15.961 -22.719 8.890 1.00 18.66 21 GLY D N 1
ATOM 1172 C CA . GLY D 1 21 ? -14.671 -22.381 9.542 1.00 16.71 21 GLY D CA 1
ATOM 1173 C C . GLY D 1 21 ? -13.452 -23.080 8.977 1.00 17.71 21 GLY D C 1
ATOM 1174 O O . GLY D 1 21 ? -12.441 -23.189 9.652 1.00 15.00 21 GLY D O 1
ATOM 1175 N N . ILE D 1 22 ? -13.559 -23.539 7.729 1.00 14.79 22 ILE D N 1
ATOM 1176 C CA . ILE D 1 22 ? -12.502 -24.336 7.104 1.00 15.86 22 ILE D CA 1
ATOM 1177 C C . ILE D 1 22 ? -11.863 -23.593 5.930 1.00 13.69 22 ILE D C 1
ATOM 1178 O O . ILE D 1 22 ? -12.362 -22.570 5.469 1.00 15.22 22 ILE D O 1
ATOM 1183 N N . SER D 1 23 ? -10.748 -24.149 5.472 1.00 11.68 23 SER D N 1
ATOM 1184 C CA A SER D 1 23 ? -10.205 -23.705 4.252 0.50 12.23 23 SER D CA 1
ATOM 1185 C CA B SER D 1 23 ? -10.134 -23.776 4.235 0.50 11.44 23 SER D CA 1
ATOM 1186 C C . SER D 1 23 ? -10.994 -24.349 3.079 1.00 12.30 23 SER D C 1
ATOM 1187 O O . SER D 1 23 ? -11.534 -25.517 3.158 1.00 13.92 23 SER D O 1
ATOM 1192 N N . LEU D 1 24 ? -11.108 -23.604 1.986 1.00 11.04 24 LEU D N 1
ATOM 1193 C CA . LEU D 1 24 ? -11.725 -24.218 0.805 1.00 9.91 24 LEU D CA 1
ATOM 1194 C C . LEU D 1 24 ? -10.903 -25.425 0.453 1.00 11.13 24 LEU D C 1
ATOM 1195 O O . LEU D 1 24 ? -11.492 -26.373 -0.075 1.00 10.66 24 LEU D O 1
ATOM 1200 N N . SER D 1 25 ? -9.563 -25.517 0.716 1.00 10.87 25 SER D N 1
ATOM 1201 C CA . SER D 1 25 ? -8.799 -26.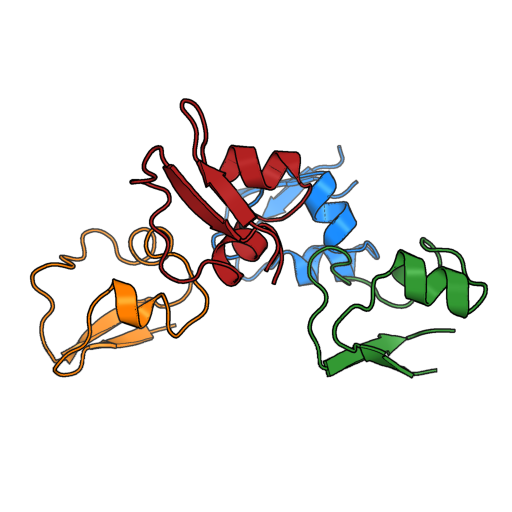663 0.300 1.00 11.60 25 SER D CA 1
ATOM 1202 C C . SER D 1 25 ? -9.284 -27.910 1.075 1.00 9.86 25 SER D C 1
ATOM 1203 O O . SER D 1 25 ? -9.133 -29.001 0.571 1.00 11.22 25 SER D O 1
ATOM 1206 N N . ASP D 1 26 ? -9.725 -27.686 2.266 1.00 9.61 26 ASP D N 1
ATOM 1207 C CA . ASP D 1 26 ? -10.244 -28.833 3.085 1.00 10.63 26 ASP D CA 1
ATOM 1208 C C . ASP D 1 26 ? -11.478 -29.336 2.330 1.00 10.22 26 ASP D C 1
ATOM 1209 O O . ASP D 1 26 ? -11.579 -30.535 2.060 1.00 11.33 26 ASP D O 1
ATOM 1214 N N . PHE D 1 27 ? -12.410 -28.470 2.027 1.00 9.92 27 PHE D N 1
ATOM 1215 C CA . PHE D 1 27 ? -13.628 -28.849 1.285 1.00 9.55 27 PHE D CA 1
ATOM 1216 C C . PHE D 1 27 ? -13.250 -29.537 -0.037 1.00 10.17 27 PHE D C 1
ATOM 1217 O O . PHE D 1 27 ? -13.825 -30.528 -0.436 1.00 10.72 27 PHE D O 1
ATOM 1225 N N . GLU D 1 28 ? -12.315 -28.966 -0.801 1.00 8.76 28 GLU D N 1
ATOM 1226 C CA . GLU D 1 28 ? -11.899 -29.584 -2.053 1.00 10.57 28 GLU D CA 1
ATOM 1227 C C . GLU D 1 28 ? -11.290 -30.922 -1.810 1.00 10.44 28 GLU D C 1
ATOM 1228 O O . GLU D 1 28 ? -11.543 -31.863 -2.600 1.00 11.71 28 GLU D O 1
ATOM 1234 N N . SER D 1 29 ? -10.506 -31.107 -0.755 1.00 11.53 29 SER D N 1
ATOM 1235 C CA . SER D 1 29 ? -9.905 -32.432 -0.543 1.00 12.67 29 SER D CA 1
ATOM 1236 C C . SER D 1 29 ? -10.973 -33.522 -0.257 1.00 12.30 29 SER D C 1
ATOM 1237 O O . SER D 1 29 ? -10.718 -34.705 -0.466 1.00 14.44 29 SER D O 1
ATOM 1240 N N . TRP D 1 30 ? -12.103 -33.123 0.288 1.00 10.16 30 TRP D N 1
ATOM 1241 C CA . TRP D 1 30 ? -13.195 -34.040 0.593 1.00 9.83 30 TRP D CA 1
ATOM 1242 C C . TRP D 1 30 ? -14.126 -34.237 -0.602 1.00 10.66 30 TRP D C 1
ATOM 1243 O O . TRP D 1 30 ? -15.034 -35.094 -0.538 1.00 12.14 30 TRP D O 1
ATOM 1254 N N . ASN D 1 31 ? -13.930 -33.424 -1.636 1.00 8.38 31 ASN D N 1
ATOM 1255 C CA . ASN D 1 31 ? -14.727 -33.451 -2.842 1.00 8.22 31 ASN D CA 1
ATOM 1256 C C . ASN D 1 31 ? -13.809 -33.361 -4.059 1.00 8.86 31 ASN D C 1
ATOM 1257 O O . ASN D 1 31 ? -14.082 -32.589 -4.961 1.00 9.87 31 ASN D O 1
ATOM 1262 N N . ALA D 1 32 ? -12.828 -34.242 -4.155 1.00 10.36 32 ALA D N 1
ATOM 1263 C CA . ALA D 1 32 ? -11.851 -34.051 -5.180 1.00 12.05 32 ALA D CA 1
ATOM 1264 C C . ALA D 1 32 ? -12.454 -34.193 -6.538 1.00 10.39 32 ALA D C 1
ATOM 1265 O O . ALA D 1 32 ? -13.283 -35.055 -6.750 1.00 10.76 32 ALA D O 1
ATOM 1267 N N . GLY D 1 33 ? -12.048 -33.330 -7.452 1.00 10.39 33 GLY D N 1
ATOM 1268 C CA . GLY D 1 33 ? -12.660 -33.154 -8.776 1.00 11.27 33 GLY D CA 1
ATOM 1269 C C . GLY D 1 33 ? -13.825 -32.185 -8.895 1.00 10.08 33 GLY D C 1
ATOM 1270 O O . GLY D 1 33 ? -14.266 -31.936 -9.979 1.00 10.24 33 GLY D O 1
ATOM 1271 N N . ILE D 1 34 ? -14.313 -31.639 -7.784 1.00 9.09 34 ILE D N 1
ATOM 1272 C CA . ILE D 1 34 ? -15.467 -30.759 -7.846 1.00 9.78 34 ILE D CA 1
ATOM 1273 C C . ILE D 1 34 ? -15.164 -29.537 -8.674 1.00 8.44 34 ILE D C 1
ATOM 1274 O O . ILE D 1 34 ? -14.019 -29.071 -8.665 1.00 8.41 34 ILE D O 1
ATOM 1279 N N . ASP D 1 35 ? -16.163 -29.002 -9.323 1.00 8.33 35 ASP D N 1
ATOM 1280 C CA . ASP D 1 35 ? -15.973 -27.735 -10.104 1.00 8.69 35 ASP D CA 1
ATOM 1281 C C . ASP D 1 35 ? -16.733 -26.654 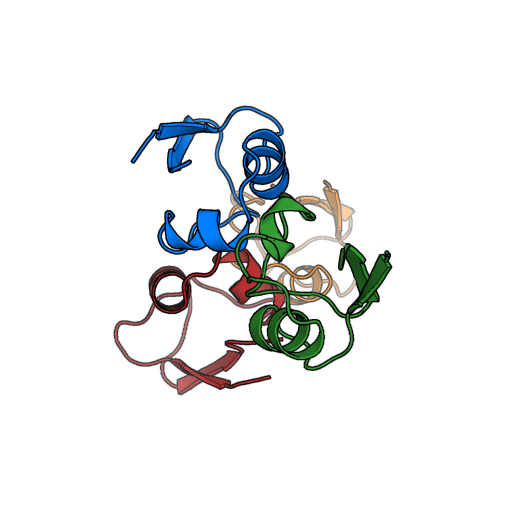-9.377 1.00 10.08 35 ASP D C 1
ATOM 1282 O O . ASP D 1 35 ? -17.936 -26.505 -9.541 1.00 9.65 35 ASP D O 1
ATOM 1287 N N . CYS D 1 36 ? -15.996 -25.846 -8.646 1.00 8.89 36 CYS D N 1
ATOM 1288 C CA . CYS D 1 36 ? -16.615 -24.743 -7.913 1.00 9.85 36 CYS D CA 1
ATOM 1289 C C . CYS D 1 36 ? -17.204 -23.685 -8.834 1.00 9.76 36 CYS D C 1
ATOM 1290 O O . CYS D 1 36 ? -18.055 -22.861 -8.366 1.00 10.57 36 CYS D O 1
ATOM 1293 N N . ASN D 1 37 ? -16.839 -23.663 -10.086 1.00 10.77 37 ASN D N 1
ATOM 1294 C CA . ASN D 1 37 ? -17.428 -22.702 -10.992 1.00 12.56 37 ASN D CA 1
ATOM 1295 C C . ASN D 1 37 ? -18.733 -23.188 -11.572 1.00 14.81 37 ASN D C 1
ATOM 1296 O O . ASN D 1 37 ? -19.435 -22.453 -12.300 1.00 16.98 37 ASN D O 1
ATOM 1301 N N . ASN D 1 38 ? -19.090 -24.443 -11.310 1.00 13.28 38 ASN D N 1
ATOM 1302 C CA . ASN D 1 38 ? -20.293 -25.040 -11.940 1.00 15.57 38 ASN D CA 1
ATOM 1303 C C . ASN D 1 38 ? -21.067 -25.882 -10.920 1.00 16.17 38 ASN D C 1
ATOM 1304 O O . ASN D 1 38 ? -21.591 -26.947 -11.286 1.00 16.62 38 ASN D O 1
ATOM 1306 N N . LEU D 1 39 ? -21.237 -25.365 -9.707 1.00 12.66 39 LEU D N 1
ATOM 1307 C CA . LEU D 1 39 ? -22.092 -26.084 -8.755 1.00 13.07 39 LEU D CA 1
ATOM 1308 C C . LEU D 1 39 ? -23.515 -26.129 -9.224 1.00 14.53 39 LEU D C 1
ATOM 1309 O O . LEU D 1 39 ? -24.001 -25.163 -9.778 1.00 16.49 39 LEU D O 1
ATOM 1314 N N . GLN D 1 40 ? -24.225 -27.245 -9.009 1.00 13.02 40 GLN D N 1
ATOM 1315 C CA . GLN D 1 40 ? -25.629 -27.365 -9.395 1.00 14.44 40 GLN D CA 1
ATOM 1316 C C . GLN D 1 40 ? -26.506 -27.477 -8.167 1.00 15.54 40 GLN D C 1
ATOM 1317 O O . GLN D 1 40 ? -26.195 -28.231 -7.252 1.00 14.59 40 GLN D O 1
ATOM 1323 N N . ILE D 1 41 ? -27.681 -26.871 -8.225 1.00 16.93 41 ILE D N 1
ATOM 1324 C CA . ILE D 1 41 ? -28.685 -27.120 -7.181 1.00 16.36 41 ILE D CA 1
ATOM 1325 C C . ILE D 1 41 ? -29.012 -28.592 -7.158 1.00 16.94 41 ILE D C 1
ATOM 1326 O O . ILE D 1 41 ? -29.250 -29.217 -8.178 1.00 17.24 41 ILE D O 1
ATOM 1331 N N . GLY D 1 42 ? -28.978 -29.167 -5.944 1.00 14.98 42 GLY D N 1
ATOM 1332 C CA . GLY D 1 42 ? -29.190 -30.556 -5.687 1.00 15.53 42 GLY D CA 1
ATOM 1333 C C . GLY D 1 42 ? -27.973 -31.481 -5.730 1.00 14.95 42 GLY D C 1
ATOM 1334 O O . GLY D 1 42 ? -27.989 -32.673 -5.354 1.00 16.04 42 GLY D O 1
ATOM 1335 N N . GLN D 1 43 ? -26.824 -30.902 -6.114 1.00 13.15 43 GLN D N 1
ATOM 1336 C CA . GLN D 1 43 ? -25.568 -31.647 -6.010 1.00 12.27 43 GLN D CA 1
ATOM 1337 C C . GLN D 1 43 ? -25.223 -31.917 -4.517 1.00 10.86 43 GLN D C 1
ATOM 1338 O O . GLN D 1 43 ? -25.379 -31.057 -3.637 1.00 11.98 43 GLN D O 1
ATOM 1344 N N . VAL D 1 44 ? -24.795 -33.125 -4.203 1.00 11.48 44 VAL D N 1
ATOM 1345 C CA . VAL D 1 44 ? -24.533 -33.509 -2.838 1.00 11.59 44 VAL D CA 1
ATOM 1346 C C . VAL D 1 44 ? -22.992 -33.489 -2.675 1.00 12.34 44 VAL D C 1
ATOM 1347 O O . VAL D 1 44 ? -22.209 -34.054 -3.485 1.00 12.35 44 VAL D O 1
ATOM 1351 N N . VAL D 1 45 ? -22.567 -32.791 -1.630 1.00 9.76 45 VAL D N 1
ATOM 1352 C CA . VAL D 1 45 ? -21.115 -32.577 -1.357 1.00 10.05 45 VAL D CA 1
ATOM 1353 C C . VAL D 1 45 ? -20.794 -33.027 0.032 1.00 10.32 45 VAL D C 1
ATOM 1354 O O . VAL D 1 45 ? -21.663 -33.120 0.903 1.00 11.94 45 VAL D O 1
ATOM 1358 N N . CYS D 1 46 ? -19.547 -33.361 0.314 1.00 9.20 46 CYS D N 1
ATOM 1359 C CA . CYS D 1 46 ? -19.074 -33.737 1.613 1.00 9.51 46 CYS D CA 1
ATOM 1360 C C . CYS D 1 46 ? -18.674 -32.518 2.372 1.00 9.68 46 CYS D C 1
ATOM 1361 O O . CYS D 1 46 ? -17.928 -31.621 1.874 1.00 9.37 46 CYS D O 1
ATOM 1364 N N . VAL D 1 47 ? -19.084 -32.427 3.599 1.00 10.78 47 VAL D N 1
ATOM 1365 C CA . VAL D 1 47 ? -18.702 -31.340 4.484 1.00 13.52 47 VAL D CA 1
ATOM 1366 C C . VAL D 1 47 ? -17.893 -31.938 5.675 1.00 12.97 47 VAL D C 1
ATOM 1367 O O . VAL D 1 47 ? -17.768 -31.293 6.650 1.00 19.83 47 VAL D O 1
ATOM 1371 N N . SER D 1 48 ? -17.377 -33.134 5.489 1.00 16.05 48 SER D N 1
ATOM 1372 C CA . SER D 1 48 ? -16.312 -33.865 6.317 1.00 18.40 48 SER D CA 1
ATOM 1373 C C . SER D 1 48 ? -15.596 -34.863 5.422 1.00 19.56 48 SER D C 1
ATOM 1374 O O . SER D 1 48 ? -16.000 -35.157 4.281 1.00 20.32 48 SER D O 1
ATOM 1377 N N . LYS D 1 49 ? -14.515 -35.485 5.915 1.00 24.29 49 LYS D N 1
ATOM 1378 C CA . LYS D 1 49 ? -13.852 -36.587 5.204 1.00 27.37 49 LYS D CA 1
ATOM 1379 C C . LYS D 1 49 ? -14.702 -37.864 5.156 1.00 28.76 49 LYS D C 1
ATOM 1380 O O . LYS D 1 49 ? -15.646 -37.982 5.955 1.00 30.98 49 LYS D O 1
#

InterPro domains:
  IPR000677 Chitinase-like [PR00551] (152-165)
  IPR000677 Chitinase-like [PR00551] (214-232)
  IPR000677 Chitinase-like [PR00551] (382-401)
  IPR001223 Glycoside hydrolase family 18, catalytic domain [PF00704] (180-340)
  IPR001223 Glycoside hydrolase family 18, catalytic domain [PS51910] (153-423)
  IPR001579 Glycosyl hydrolase family 18, active site [PS01095] (267-275)
  IPR017853 Glycoside hydrolase superfamily [SSF51445] (148-411)
  IPR018392 LysM domain [PF01476] (33-75)
  IPR018392 LysM domain [PF01476] (91-133)
  IPR018392 LysM domain [PS51782] (31-75)
  IPR018392 LysM domain [PS51782] (89-133)
  IPR018392 LysM domain [SM00257] (32-76)
  IPR018392 LysM domain [SM00257] (90-134)
  IPR018392 LysM domain [cd00118] (31-75)
  IPR018392 LysM domain [cd00118] (93-133)
  IPR036779 LysM domain superfamily [G3DSA:3.10.350.10] (30-77)
  IPR036779 LysM domain superfamily [G3DSA:3.10.350.10] (88-135)
  IPR036779 LysM domain superfamily [SSF54106] (30-76)
  IPR036779 LysM domain superfamily [SSF54106] (88-134)

Organism: NCBI:txid367335

CATH classification: 3.10.350.10

Secondary structure (DSSP, 8-state):
--EEE--TT--HHHHHHHHT--HHHHHHTSTT--GGG--TT-EEE--/-EEE--TT--HHHHHHHHT--HHHHHHHSTT--GGG--TT-EEES--/-EEE--TT--HHHHHHHHT--HHHHHHTSTT--TTS--TT-EEE--/--EEE--TT--HHHHHHHHT--HHHHHHHSTT--GGG--TT-EEES--

B-factor: mean 16.18, std 6.17, range [8.0, 41.58]

Nearest PDB structures (foldseek):
  4pxv-assembly2_B  TM=9.993E-01  e=4.999E-09  Pteris ryukyuensis
  4pxv-assembly3_C  TM=1.006E+00  e=1.630E-08  Pteris ryukyuensis
  5bum-assembly1_B  TM=9.591E-01  e=6.478E-06  Equisetum arvense
  5k2l-assembly1_A  TM=9.495E-01  e=9.971E-05  Volvox carteri f. nagariensis
  5jce-assembly1_A  TM=8.874E-01  e=2.221E-03  Oryza sativa Japonica Group

Solvent-accessible surface area: 9754 Å² total; per-residue (Å²): 107,77,88,81,76,7,49,94,73,41,65,3,128,52,17,0,39,97,57,49,30,2,25,12,48,0,3,67,96,18,67,1,12,7,28,42,34,27,101,131,42,55,91,2,24,30,71,113,91,54,71,6,50,93,75,39,69,4,105,44,5,0,88,80,92,30,13,0,26,13,5,0,62,68,33,14,100,85,36,72,45,139,91,33,98,131,44,54,100,3,44,18,41,91,111,103,40,70,5,136,87,70,35,64,4,168,46,3,7,68,83,90,70,33,59,71,80,70,0,25,76,89,19,41,3,7,15,34,46,26,26,93,131,40,55,96,5,50,11,77,87,83,88,68,69,5,125,86,76,25,70,3,118,54,18,0,104,90,57,24,4,0,9,19,9,0,2,52,35,19,27,3,15,35,29,120,59,36,126,129,43,56,94,3,26,46,39,92